Protein AF-A0AA37LVT2-F1 (afdb_monomer)

pLDDT: mean 83.87, std 17.72, range [33.16, 98.31]

Solvent-accessible surface area (backbone atoms only — not comparable to full-atom values): 13586 Å² total; per-residue (Å²): 98,54,72,68,56,43,52,50,48,32,20,60,57,31,72,48,79,77,47,83,90,42,41,66,44,48,54,52,42,41,56,60,44,68,31,38,67,65,60,42,44,27,53,16,29,50,28,46,74,67,68,51,53,60,61,60,51,45,49,53,38,59,61,46,20,52,56,54,64,70,62,64,62,98,62,92,54,93,40,60,59,85,89,67,50,45,42,48,54,31,52,52,49,57,50,51,55,50,42,40,74,76,37,57,54,39,44,46,30,54,54,23,50,48,69,46,72,44,60,77,33,48,51,66,58,52,52,50,40,51,70,54,78,76,84,76,88,71,89,73,91,70,88,77,83,83,90,83,90,80,82,88,81,92,77,90,78,70,66,67,68,58,48,50,57,41,52,51,28,50,49,52,36,37,61,45,64,50,36,41,84,47,67,46,99,90,66,50,58,21,31,32,39,49,66,71,54,32,33,47,54,49,31,52,45,70,69,42,89,54,57,67,62,47,53,45,32,48,53,50,35,52,50,50,47,49,69,77,57,54,83,71,77,79,86,126

Structure (mmCIF, N/CA/C/O backbone):
data_AF-A0AA37LVT2-F1
#
_entry.id   AF-A0AA37LVT2-F1
#
loop_
_atom_site.group_PDB
_atom_site.id
_atom_site.type_symbol
_atom_site.label_atom_id
_atom_site.label_alt_id
_atom_site.label_comp_id
_atom_site.label_asym_id
_atom_site.label_entity_id
_atom_site.label_seq_id
_atom_site.pdbx_PDB_ins_code
_atom_site.Cartn_x
_atom_site.Cartn_y
_atom_site.Cartn_z
_atom_site.occupancy
_atom_site.B_iso_or_equiv
_atom_site.auth_seq_id
_atom_site.auth_comp_id
_atom_site.auth_asym_id
_atom_site.auth_atom_id
_atom_site.pdbx_PDB_model_num
ATOM 1 N N . MET A 1 1 ? 6.282 -16.435 -4.851 1.00 93.38 1 MET A N 1
ATOM 2 C CA . MET A 1 1 ? 5.724 -16.838 -6.163 1.00 93.38 1 MET A CA 1
ATOM 3 C C . MET A 1 1 ? 6.869 -17.242 -7.086 1.00 93.38 1 MET A C 1
ATOM 5 O O . MET A 1 1 ? 8.015 -16.931 -6.764 1.00 93.38 1 MET A O 1
ATOM 9 N N . LEU A 1 2 ? 6.603 -17.923 -8.200 1.00 95.38 2 LEU A N 1
ATOM 10 C CA . LEU A 1 2 ? 7.641 -18.233 -9.189 1.00 95.38 2 LEU A CA 1
ATOM 11 C C . LEU A 1 2 ? 8.092 -16.950 -9.922 1.00 95.38 2 LEU A C 1
ATOM 13 O O . LEU A 1 2 ? 7.275 -16.050 -10.120 1.00 95.38 2 LEU A O 1
ATOM 17 N N . PRO A 1 3 ? 9.349 -16.845 -10.396 1.00 95.19 3 PRO A N 1
ATOM 18 C CA . PRO A 1 3 ? 9.829 -15.639 -11.081 1.00 95.19 3 PRO A CA 1
ATOM 19 C C . PRO A 1 3 ? 8.975 -15.213 -12.284 1.00 95.19 3 PRO A C 1
ATOM 21 O O . PRO A 1 3 ? 8.726 -14.025 -12.468 1.00 95.19 3 PRO A O 1
ATOM 24 N N . LYS A 1 4 ? 8.466 -16.175 -13.066 1.00 95.44 4 LYS A N 1
ATOM 25 C CA . LYS A 1 4 ? 7.575 -15.898 -14.205 1.00 95.44 4 LYS A CA 1
ATOM 26 C C . LYS A 1 4 ? 6.230 -15.315 -13.770 1.00 95.44 4 LYS A C 1
ATOM 28 O O . LYS A 1 4 ? 5.740 -14.384 -14.397 1.00 95.44 4 LYS A O 1
ATOM 33 N N . GLU A 1 5 ? 5.662 -15.819 -12.676 1.00 97.62 5 GLU A N 1
ATOM 34 C CA . GLU A 1 5 ? 4.434 -15.263 -12.096 1.00 97.62 5 GLU A CA 1
ATOM 35 C C . GLU A 1 5 ? 4.678 -13.831 -11.605 1.00 97.62 5 GLU A C 1
ATOM 37 O O . GLU A 1 5 ? 3.821 -12.971 -11.767 1.00 97.62 5 GLU A O 1
ATOM 42 N N . ALA A 1 6 ? 5.856 -13.559 -11.031 1.00 97.75 6 ALA A N 1
ATOM 43 C CA . ALA A 1 6 ? 6.226 -12.229 -10.548 1.00 97.75 6 ALA A CA 1
ATOM 44 C C . ALA A 1 6 ? 6.350 -11.212 -11.691 1.00 97.75 6 ALA A C 1
ATOM 46 O O . ALA A 1 6 ? 5.882 -10.084 -11.561 1.00 97.75 6 ALA A O 1
ATOM 47 N N . GLN A 1 7 ? 6.929 -11.623 -12.823 1.00 97.56 7 GLN A N 1
ATOM 48 C CA . GLN A 1 7 ? 6.989 -10.809 -14.040 1.00 97.56 7 GLN A CA 1
ATOM 49 C C . GLN A 1 7 ? 5.594 -10.549 -14.614 1.00 97.56 7 GLN A C 1
ATOM 51 O O . GLN A 1 7 ? 5.275 -9.408 -14.942 1.00 97.56 7 GLN A O 1
ATOM 56 N N . ALA A 1 8 ? 4.749 -11.582 -14.678 1.00 97.88 8 ALA A N 1
ATOM 57 C CA . ALA A 1 8 ? 3.374 -11.447 -15.147 1.00 97.88 8 ALA A CA 1
ATOM 58 C C . ALA A 1 8 ? 2.563 -10.497 -14.253 1.00 97.88 8 ALA A C 1
ATOM 60 O O . ALA A 1 8 ? 1.869 -9.619 -14.763 1.00 97.88 8 ALA A O 1
ATOM 61 N N . LEU A 1 9 ? 2.691 -10.620 -12.927 1.00 98.25 9 LEU A N 1
ATOM 62 C CA . LEU A 1 9 ? 2.042 -9.721 -11.974 1.00 98.25 9 LEU A CA 1
ATOM 63 C C . LEU A 1 9 ? 2.529 -8.277 -12.148 1.00 98.25 9 LEU A C 1
ATOM 65 O O . LEU A 1 9 ? 1.702 -7.370 -12.219 1.00 98.25 9 LEU A O 1
ATOM 69 N N . LEU A 1 10 ? 3.848 -8.079 -12.283 1.00 98.06 10 LEU A N 1
ATOM 70 C CA . LEU A 1 10 ? 4.448 -6.765 -12.519 1.00 98.06 10 LEU A CA 1
ATOM 71 C C . LEU A 1 10 ? 3.886 -6.104 -13.781 1.00 98.06 10 LEU A C 1
ATOM 73 O O . LEU A 1 10 ? 3.422 -4.969 -13.722 1.00 98.06 10 LEU A O 1
ATOM 77 N N . ALA A 1 11 ? 3.882 -6.819 -14.907 1.00 97.56 11 ALA A N 1
ATOM 78 C CA . ALA A 1 11 ? 3.360 -6.311 -16.174 1.00 97.56 11 ALA A CA 1
ATOM 79 C C . ALA A 1 11 ? 1.854 -6.002 -16.103 1.00 97.56 11 ALA A C 1
ATOM 81 O O . ALA A 1 11 ? 1.416 -4.926 -16.521 1.00 97.56 11 ALA A O 1
ATOM 82 N N . THR A 1 12 ? 1.077 -6.919 -15.516 1.00 97.62 12 THR A N 1
ATOM 83 C CA . THR A 1 12 ? -0.388 -6.825 -15.442 1.00 97.62 12 THR A CA 1
ATOM 84 C C . THR A 1 12 ? -0.832 -5.642 -14.588 1.00 97.62 12 THR A C 1
ATOM 86 O O . THR A 1 12 ? -1.619 -4.817 -15.046 1.00 97.62 12 THR A O 1
ATOM 89 N N . VAL A 1 13 ? -0.312 -5.513 -13.362 1.00 97.31 13 VAL A N 1
ATOM 90 C CA . VAL A 1 13 ? -0.717 -4.432 -12.446 1.00 97.31 13 VAL A CA 1
ATOM 91 C C . VAL A 1 13 ? -0.215 -3.079 -12.946 1.00 97.31 13 VAL A C 1
ATOM 93 O O . VAL A 1 13 ? -0.937 -2.082 -12.862 1.00 97.31 13 VAL A O 1
ATOM 96 N N . ARG A 1 14 ? 0.988 -3.043 -13.536 1.00 95.81 14 ARG A N 1
ATOM 97 C CA . ARG A 1 14 ? 1.541 -1.832 -14.147 1.00 95.81 14 ARG A CA 1
ATOM 98 C C . ARG A 1 14 ? 0.761 -1.388 -15.393 1.00 95.81 14 ARG A C 1
ATOM 100 O O . ARG A 1 14 ? 0.811 -0.214 -15.749 1.00 95.81 14 ARG A O 1
ATOM 107 N N . GLY A 1 15 ? 0.051 -2.305 -16.054 1.00 95.94 15 GLY A N 1
ATOM 108 C CA . GLY A 1 15 ? -0.678 -2.051 -17.301 1.00 95.94 15 GLY A CA 1
ATOM 109 C C . GLY A 1 15 ? 0.229 -1.920 -18.529 1.00 95.94 15 GLY A C 1
ATOM 110 O O . GLY A 1 15 ? -0.151 -1.276 -19.505 1.00 95.94 15 GLY A O 1
ATOM 111 N N . ARG A 1 16 ? 1.447 -2.476 -18.472 1.00 94.56 16 ARG A N 1
ATOM 112 C CA . ARG A 1 16 ? 2.425 -2.450 -19.570 1.00 94.56 16 ARG A CA 1
ATOM 113 C C . ARG A 1 16 ? 3.389 -3.624 -19.451 1.00 94.56 16 ARG A C 1
ATOM 115 O O . ARG A 1 16 ? 4.013 -3.783 -18.398 1.00 94.56 16 ARG A O 1
ATOM 122 N N . ASP A 1 17 ? 3.584 -4.338 -20.556 1.00 95.94 17 ASP A N 1
ATOM 123 C CA . ASP A 1 17 ? 4.583 -5.401 -20.679 1.00 95.94 17 ASP A CA 1
ATOM 124 C C . ASP A 1 17 ? 6.003 -4.918 -20.357 1.00 95.94 17 ASP A C 1
ATOM 126 O O . ASP A 1 17 ? 6.315 -3.726 -20.393 1.00 95.94 17 ASP A O 1
ATOM 130 N N . ILE A 1 18 ? 6.866 -5.856 -19.984 1.00 96.69 18 ILE A N 1
ATOM 131 C CA . ILE A 1 18 ? 8.285 -5.593 -19.738 1.00 96.69 18 ILE A CA 1
ATOM 132 C C . ILE A 1 18 ? 8.991 -5.680 -21.091 1.00 96.69 18 ILE A C 1
ATOM 134 O O . ILE A 1 18 ? 8.958 -6.734 -21.722 1.00 96.69 18 ILE A O 1
ATOM 138 N N . SER A 1 19 ? 9.594 -4.581 -21.548 1.00 96.19 19 SER A N 1
ATOM 139 C CA . SER A 1 19 ? 10.388 -4.590 -22.781 1.00 96.19 19 SER A CA 1
ATOM 140 C C . SER A 1 19 ? 11.729 -5.296 -22.574 1.00 96.19 19 SER A C 1
ATOM 142 O O . SER A 1 19 ? 12.199 -5.436 -21.444 1.00 96.19 19 SER A O 1
ATOM 144 N N . ASP A 1 20 ? 12.389 -5.673 -23.670 1.00 95.88 20 ASP A N 1
ATOM 145 C CA . ASP A 1 20 ? 13.730 -6.272 -23.620 1.00 95.88 20 ASP A CA 1
ATOM 146 C C . ASP A 1 20 ? 14.742 -5.359 -22.904 1.00 95.88 20 ASP A C 1
ATOM 148 O O . ASP A 1 20 ? 15.573 -5.830 -22.132 1.00 95.88 20 ASP A O 1
ATOM 152 N N . GLU A 1 21 ? 14.625 -4.039 -23.087 1.00 96.00 21 GLU A N 1
ATOM 153 C CA . GLU A 1 21 ? 15.470 -3.038 -22.417 1.00 96.00 21 GLU A CA 1
ATOM 154 C C . GLU A 1 21 ? 15.219 -2.952 -20.902 1.00 96.00 21 GLU A C 1
ATOM 156 O O . GLU A 1 21 ? 16.117 -2.596 -20.141 1.00 96.00 21 GLU A O 1
ATOM 161 N N . GLU A 1 22 ? 14.001 -3.263 -20.454 1.00 96.62 22 GLU A N 1
ATOM 162 C CA . GLU A 1 22 ? 13.604 -3.241 -19.044 1.00 96.62 22 GLU A CA 1
ATOM 163 C C . GLU A 1 22 ? 13.809 -4.591 -18.340 1.00 96.62 22 GLU A C 1
ATOM 165 O O . GLU A 1 22 ? 13.699 -4.655 -17.113 1.00 96.62 22 GLU A O 1
ATOM 170 N N . PHE A 1 23 ? 14.079 -5.669 -19.084 1.00 97.31 23 PHE A N 1
ATOM 171 C CA . PHE A 1 23 ? 14.043 -7.039 -18.571 1.00 97.31 23 PHE A CA 1
ATOM 172 C C . PHE A 1 23 ? 14.998 -7.259 -17.393 1.00 97.31 23 PHE A C 1
ATOM 174 O O . PHE A 1 23 ? 14.584 -7.763 -16.346 1.00 97.31 23 PHE A O 1
ATOM 181 N N . ASP A 1 24 ? 16.251 -6.822 -17.522 1.00 98.19 24 ASP A N 1
ATOM 182 C CA . ASP A 1 24 ? 17.257 -6.986 -16.469 1.00 98.19 24 ASP A CA 1
ATOM 183 C C . ASP A 1 24 ? 16.907 -6.180 -15.209 1.00 98.19 24 ASP A C 1
ATOM 185 O O . ASP A 1 24 ? 17.024 -6.682 -14.086 1.00 98.19 24 ASP A O 1
ATOM 189 N N . ASP A 1 25 ? 16.406 -4.952 -15.380 1.00 98.31 25 ASP A N 1
ATOM 190 C CA . ASP A 1 25 ? 15.946 -4.115 -14.271 1.00 98.31 25 ASP A CA 1
ATOM 191 C C . ASP A 1 25 ? 14.711 -4.727 -13.589 1.00 98.31 25 ASP A C 1
ATOM 193 O O . ASP A 1 25 ? 14.603 -4.697 -12.359 1.00 98.31 25 ASP A O 1
ATOM 197 N N . ALA A 1 26 ? 13.799 -5.335 -14.356 1.00 98.00 26 ALA A N 1
ATOM 198 C CA . ALA A 1 26 ? 12.634 -6.040 -13.830 1.00 98.00 26 ALA A CA 1
ATOM 199 C C . ALA A 1 26 ? 13.045 -7.269 -13.013 1.00 98.00 26 ALA A C 1
ATOM 201 O O . ALA A 1 26 ? 12.573 -7.450 -11.891 1.00 98.00 26 ALA A O 1
ATOM 202 N N . VAL A 1 27 ? 13.961 -8.092 -13.529 1.00 98.25 27 VAL A N 1
ATOM 203 C CA . VAL A 1 27 ? 14.503 -9.252 -12.805 1.00 98.25 27 VAL A CA 1
ATOM 204 C C . VAL A 1 27 ? 15.179 -8.808 -11.507 1.00 98.25 27 VAL A C 1
ATOM 206 O O . VAL A 1 27 ? 14.914 -9.383 -10.447 1.00 98.25 27 VAL A O 1
ATOM 209 N N . ALA A 1 28 ? 16.002 -7.759 -11.563 1.00 98.00 28 ALA A N 1
ATOM 210 C CA . ALA A 1 28 ? 16.693 -7.227 -10.395 1.00 98.00 28 ALA A CA 1
ATOM 211 C C . ALA A 1 28 ? 15.722 -6.676 -9.341 1.00 98.00 28 ALA A C 1
ATOM 213 O O . ALA A 1 28 ? 15.883 -6.954 -8.152 1.00 98.00 28 ALA A O 1
ATOM 214 N N . LEU A 1 29 ? 14.694 -5.937 -9.761 1.00 98.00 29 LEU A N 1
ATOM 215 C CA . LEU A 1 29 ? 13.653 -5.438 -8.870 1.00 98.00 29 LEU A CA 1
ATOM 216 C C . LEU A 1 29 ? 12.877 -6.579 -8.208 1.00 98.00 29 LEU A C 1
ATOM 218 O O . LEU A 1 29 ? 12.721 -6.588 -6.991 1.00 98.00 29 LEU A O 1
ATOM 222 N N . LEU A 1 30 ? 12.406 -7.557 -8.981 1.00 97.69 30 LEU A N 1
ATOM 223 C CA . LEU A 1 30 ? 11.629 -8.675 -8.442 1.00 97.69 30 LEU A CA 1
ATOM 224 C C . LEU A 1 30 ? 12.446 -9.514 -7.448 1.00 97.69 30 LEU A C 1
ATOM 226 O O . LEU A 1 30 ? 11.889 -10.008 -6.466 1.00 97.69 30 LEU A O 1
ATOM 230 N N . SER A 1 31 ? 13.758 -9.615 -7.673 1.00 96.00 31 SER A N 1
ATOM 231 C CA . SER A 1 31 ? 14.705 -10.220 -6.734 1.00 96.00 31 SER A CA 1
ATOM 232 C C . SER A 1 31 ? 14.810 -9.423 -5.426 1.00 96.00 31 SER A C 1
ATOM 234 O O . SER A 1 31 ? 14.699 -10.009 -4.351 1.00 96.00 31 SER A O 1
ATOM 236 N N . GLU A 1 32 ? 14.912 -8.086 -5.478 1.00 94.62 32 GLU A N 1
ATOM 237 C CA . GLU A 1 32 ? 14.884 -7.223 -4.277 1.00 94.62 32 GLU A CA 1
ATOM 238 C C . GLU A 1 32 ? 13.583 -7.370 -3.470 1.00 94.62 32 GLU A C 1
ATOM 240 O O . GLU A 1 32 ? 13.597 -7.284 -2.240 1.00 94.62 32 GLU A O 1
ATOM 245 N N . LEU A 1 33 ? 12.465 -7.630 -4.153 1.00 94.31 33 LEU A N 1
ATOM 246 C CA . LEU A 1 33 ? 11.146 -7.861 -3.554 1.00 94.31 33 LEU A CA 1
ATOM 247 C C . LEU A 1 33 ? 10.907 -9.326 -3.147 1.00 94.31 33 LEU A C 1
ATOM 249 O O . LEU A 1 33 ? 9.800 -9.681 -2.736 1.00 94.31 33 LEU A O 1
ATOM 253 N N . HIS A 1 34 ? 11.927 -10.182 -3.275 1.00 93.62 34 HIS A N 1
ATOM 254 C CA . HIS A 1 34 ? 11.892 -11.612 -2.954 1.00 93.62 34 HIS A CA 1
ATOM 255 C C . HIS A 1 34 ? 10.739 -12.367 -3.645 1.00 93.62 34 HIS A C 1
ATOM 257 O O . HIS A 1 34 ? 10.271 -13.392 -3.146 1.00 93.62 34 HIS A O 1
ATOM 263 N N . HIS A 1 35 ? 10.245 -11.856 -4.778 1.00 94.88 35 HIS A N 1
ATOM 264 C CA . HIS A 1 35 ? 9.080 -12.396 -5.485 1.00 94.88 35 HIS A CA 1
ATOM 265 C C . HIS A 1 35 ? 7.854 -12.607 -4.567 1.00 94.88 35 HIS A C 1
ATOM 267 O O . HIS A 1 35 ? 7.123 -13.601 -4.685 1.00 94.88 35 HIS A O 1
ATOM 273 N N . ILE A 1 36 ? 7.641 -11.704 -3.604 1.00 93.44 36 ILE A N 1
ATOM 274 C CA . ILE A 1 36 ? 6.443 -11.709 -2.759 1.00 93.44 36 ILE A CA 1
ATOM 275 C C . ILE A 1 36 ? 5.340 -10.927 -3.494 1.00 93.44 36 ILE A C 1
ATOM 277 O O . ILE A 1 36 ? 5.576 -9.775 -3.861 1.00 93.44 36 ILE A O 1
ATOM 281 N N . PRO A 1 37 ? 4.135 -11.500 -3.694 1.00 95.25 37 PRO A N 1
ATOM 282 C CA . PRO A 1 37 ? 3.085 -10.870 -4.501 1.00 95.25 37 PRO A CA 1
ATOM 283 C C . PRO A 1 37 ? 2.689 -9.465 -4.044 1.00 95.25 37 PRO A C 1
ATOM 285 O O . PRO A 1 37 ? 2.503 -8.582 -4.873 1.00 95.25 37 PRO A O 1
ATOM 288 N N . LEU A 1 38 ? 2.597 -9.244 -2.730 1.00 94.69 38 LEU A N 1
ATOM 289 C CA . LEU A 1 38 ? 2.150 -7.970 -2.171 1.00 94.69 38 LEU A CA 1
ATOM 290 C C . LEU A 1 38 ? 3.088 -6.793 -2.527 1.00 94.69 38 LEU A C 1
ATOM 292 O O . LEU A 1 38 ? 2.605 -5.870 -3.182 1.00 94.69 38 LEU A O 1
ATOM 296 N N . PRO A 1 39 ? 4.403 -6.815 -2.205 1.00 94.88 39 PRO A N 1
ATOM 297 C CA . PRO A 1 39 ? 5.310 -5.765 -2.661 1.00 94.88 39 PRO A CA 1
ATOM 298 C C . PRO A 1 39 ? 5.326 -5.613 -4.182 1.00 94.88 39 PRO A C 1
ATOM 300 O O . PRO A 1 39 ? 5.387 -4.497 -4.679 1.00 94.88 39 PRO A O 1
ATOM 303 N N . VAL A 1 40 ? 5.254 -6.715 -4.940 1.00 97.56 40 VAL A N 1
ATOM 304 C CA . VAL A 1 40 ? 5.225 -6.634 -6.409 1.00 97.56 40 VAL A CA 1
ATOM 305 C C . VAL A 1 40 ? 3.996 -5.852 -6.876 1.00 97.56 40 VAL A C 1
ATOM 307 O O . VAL A 1 40 ? 4.148 -4.935 -7.679 1.00 97.56 40 VAL A O 1
ATOM 310 N N . SER A 1 41 ? 2.809 -6.142 -6.340 1.00 97.31 41 SER A N 1
ATOM 311 C CA . SER A 1 41 ? 1.578 -5.396 -6.635 1.00 97.31 41 SER A CA 1
ATOM 312 C C . SER A 1 41 ? 1.726 -3.909 -6.295 1.00 97.31 41 SER A C 1
ATOM 314 O O . SER A 1 41 ? 1.477 -3.054 -7.141 1.00 97.31 41 SER A O 1
ATOM 316 N N . GLN A 1 42 ? 2.241 -3.600 -5.102 1.00 96.56 42 GLN A N 1
ATOM 317 C CA . GLN A 1 42 ? 2.463 -2.232 -4.619 1.00 96.56 42 GLN A CA 1
ATOM 318 C C . GLN A 1 42 ? 3.391 -1.425 -5.526 1.00 96.56 42 GLN A C 1
ATOM 320 O O . GLN A 1 42 ? 3.048 -0.328 -5.968 1.00 96.56 42 GLN A O 1
ATOM 325 N N . VAL A 1 43 ? 4.558 -1.986 -5.849 1.00 97.31 43 VAL A N 1
ATOM 326 C CA . VAL A 1 43 ? 5.528 -1.346 -6.742 1.00 97.31 43 VAL A CA 1
ATOM 327 C C . VAL A 1 43 ? 4.935 -1.134 -8.132 1.00 97.31 43 VAL A C 1
ATOM 329 O O . VAL A 1 43 ? 5.135 -0.088 -8.747 1.00 97.31 43 VAL A O 1
ATOM 332 N N . SER A 1 44 ? 4.182 -2.111 -8.629 1.00 97.56 44 SER A N 1
ATOM 333 C CA . SER A 1 44 ? 3.562 -2.038 -9.953 1.00 97.56 44 SER A CA 1
ATOM 334 C C . SER A 1 44 ? 2.485 -0.957 -10.018 1.00 97.56 44 SER A C 1
ATOM 336 O O . SER A 1 44 ? 2.450 -0.195 -10.985 1.00 97.56 44 SER A O 1
ATOM 338 N N . ALA A 1 45 ? 1.652 -0.851 -8.979 1.00 96.88 45 ALA A N 1
ATOM 339 C CA . ALA A 1 45 ? 0.646 0.198 -8.839 1.00 96.88 45 ALA A CA 1
ATOM 340 C C . ALA A 1 45 ? 1.302 1.584 -8.778 1.00 96.88 45 ALA A C 1
ATOM 342 O O . ALA A 1 45 ? 0.923 2.481 -9.533 1.00 96.88 45 ALA A O 1
ATOM 343 N N . TYR A 1 46 ? 2.371 1.725 -7.986 1.00 97.12 46 TYR A N 1
ATOM 344 C CA . TYR A 1 46 ? 3.169 2.948 -7.933 1.00 97.12 46 TYR A CA 1
ATOM 345 C C . TYR A 1 46 ? 3.695 3.347 -9.317 1.00 97.12 46 TYR A C 1
ATOM 347 O O . TYR A 1 46 ? 3.547 4.495 -9.740 1.00 97.12 46 TYR A O 1
ATOM 355 N N . MET A 1 47 ? 4.310 2.409 -10.047 1.00 97.19 47 MET A N 1
ATOM 356 C CA . MET A 1 47 ? 4.852 2.675 -11.385 1.00 97.19 47 MET A CA 1
ATOM 357 C C . MET A 1 47 ? 3.765 3.066 -12.378 1.00 97.19 47 MET A C 1
ATOM 359 O O . MET A 1 47 ? 3.981 3.973 -13.176 1.00 97.19 47 MET A O 1
ATOM 363 N N . ARG A 1 48 ? 2.600 2.411 -12.325 1.00 96.38 48 ARG A N 1
ATOM 364 C CA . ARG A 1 48 ? 1.451 2.764 -13.164 1.00 96.38 48 ARG A CA 1
ATOM 365 C C . ARG A 1 48 ? 1.001 4.196 -12.906 1.00 96.38 48 ARG A C 1
ATOM 367 O O . ARG A 1 48 ? 0.796 4.945 -13.854 1.00 96.38 48 ARG A O 1
ATOM 374 N N . ARG A 1 49 ? 0.877 4.569 -11.632 1.00 94.69 49 ARG A N 1
ATOM 375 C CA . ARG A 1 49 ? 0.377 5.878 -11.203 1.00 94.69 49 ARG A CA 1
ATOM 376 C C . ARG A 1 49 ? 1.342 7.015 -11.537 1.00 94.69 49 ARG A C 1
ATOM 378 O O . ARG A 1 49 ? 0.925 8.062 -12.016 1.00 94.69 49 ARG A O 1
ATOM 385 N N . THR A 1 50 ? 2.634 6.790 -11.323 1.00 95.12 50 THR A N 1
ATOM 386 C CA . THR A 1 50 ? 3.682 7.814 -11.483 1.00 95.12 50 THR A CA 1
ATOM 387 C C . THR A 1 50 ? 4.365 7.795 -12.850 1.00 95.12 50 THR A C 1
ATOM 389 O O . THR A 1 50 ? 5.234 8.628 -13.115 1.00 95.12 50 THR A O 1
ATOM 392 N N . ALA A 1 51 ? 4.029 6.822 -13.705 1.00 95.31 51 ALA A N 1
ATOM 393 C CA . ALA A 1 51 ? 4.745 6.507 -14.942 1.00 95.31 51 ALA A CA 1
ATOM 394 C C . ALA A 1 51 ? 6.268 6.334 -14.741 1.00 95.31 51 ALA A C 1
ATOM 396 O O . ALA A 1 51 ? 7.062 6.572 -15.657 1.00 95.31 51 ALA A O 1
ATOM 397 N N . LEU A 1 52 ? 6.699 5.943 -13.533 1.00 95.69 52 LEU A N 1
ATOM 398 C CA . LEU A 1 52 ? 8.114 5.837 -13.198 1.00 95.69 52 LEU A CA 1
ATOM 399 C C . LEU A 1 52 ? 8.724 4.576 -13.846 1.00 95.69 52 LEU A C 1
ATOM 401 O O . LEU A 1 52 ? 8.238 3.473 -13.594 1.00 95.69 52 LEU A O 1
ATOM 405 N N . PRO A 1 53 ? 9.818 4.698 -14.625 1.00 96.94 53 PRO A N 1
ATOM 406 C CA . PRO A 1 53 ? 10.510 3.546 -15.204 1.00 96.94 53 PRO A CA 1
ATOM 407 C C . PRO A 1 53 ? 11.053 2.589 -14.138 1.00 96.94 53 PRO A C 1
ATOM 409 O O . PRO A 1 53 ? 11.510 3.045 -13.081 1.00 96.94 53 PRO A O 1
ATOM 412 N N . ILE A 1 54 ? 11.120 1.287 -14.458 1.00 98.00 54 ILE A N 1
ATOM 413 C CA . ILE A 1 54 ? 11.586 0.246 -13.521 1.00 98.00 54 ILE A CA 1
ATOM 414 C C . ILE A 1 54 ? 12.943 0.607 -12.924 1.00 98.00 54 ILE A C 1
ATOM 416 O O . ILE A 1 54 ? 13.117 0.616 -11.705 1.00 98.00 54 ILE A O 1
ATOM 420 N N . LYS A 1 55 ? 13.884 0.990 -13.789 1.00 97.81 55 LYS A N 1
ATOM 421 C CA . LYS A 1 55 ? 15.240 1.393 -13.417 1.00 97.81 55 LYS A CA 1
ATOM 422 C C . LYS A 1 55 ? 15.272 2.496 -12.363 1.00 97.81 55 LYS A C 1
ATOM 424 O O . LYS A 1 55 ? 16.056 2.443 -11.415 1.00 97.81 55 LYS A O 1
ATOM 429 N N . LYS A 1 56 ? 14.415 3.512 -12.521 1.00 97.75 56 LYS A N 1
ATOM 430 C CA . LYS A 1 56 ? 14.355 4.648 -11.593 1.00 97.75 56 LYS A CA 1
ATOM 431 C C . LYS A 1 56 ? 13.775 4.221 -10.248 1.00 97.75 56 LYS A C 1
ATOM 433 O O . LYS A 1 56 ? 14.319 4.616 -9.219 1.00 97.75 56 LYS A O 1
ATOM 438 N N . TYR A 1 57 ? 12.727 3.396 -10.249 1.00 97.44 57 TYR A N 1
ATOM 439 C CA . TYR A 1 57 ? 12.183 2.840 -9.009 1.00 97.44 57 TYR A CA 1
ATOM 440 C C . TYR A 1 57 ? 13.219 1.969 -8.286 1.00 97.44 57 TYR A C 1
ATOM 442 O O . TYR A 1 57 ? 13.447 2.148 -7.094 1.00 97.44 57 TYR A O 1
ATOM 450 N N . LEU A 1 58 ? 13.910 1.083 -9.010 1.00 97.00 58 LEU A N 1
ATOM 451 C CA . LEU A 1 58 ? 14.954 0.218 -8.459 1.00 97.00 58 LEU A CA 1
ATOM 452 C C . LEU A 1 58 ? 16.096 1.023 -7.819 1.00 97.00 58 LEU A C 1
ATOM 454 O O . LEU A 1 58 ? 16.595 0.640 -6.761 1.00 97.00 58 LEU A O 1
ATOM 458 N N . SER A 1 59 ? 16.491 2.151 -8.420 1.00 96.00 59 SER A N 1
ATOM 459 C CA . SER A 1 59 ? 17.464 3.064 -7.806 1.00 96.00 59 SER A CA 1
ATOM 460 C C . SER A 1 59 ? 16.944 3.624 -6.482 1.00 96.00 59 SER A C 1
ATOM 462 O O . SER A 1 59 ? 17.615 3.468 -5.465 1.00 96.00 59 SER A O 1
ATOM 464 N N . ARG A 1 60 ? 15.725 4.192 -6.468 1.00 95.12 60 ARG A N 1
ATOM 465 C CA . ARG A 1 60 ? 15.097 4.729 -5.244 1.00 95.12 60 ARG A CA 1
ATOM 466 C C . ARG A 1 60 ? 15.030 3.675 -4.139 1.00 95.12 60 ARG A C 1
ATOM 468 O O . ARG A 1 60 ? 15.430 3.936 -3.007 1.00 95.12 60 ARG A O 1
ATOM 475 N N . LEU A 1 61 ? 14.613 2.463 -4.499 1.00 94.62 61 LEU A N 1
ATOM 476 C CA . LEU A 1 61 ? 14.531 1.323 -3.595 1.00 94.62 61 LEU A CA 1
ATOM 477 C C . LEU A 1 61 ? 15.893 0.989 -2.967 1.00 94.62 61 LEU A C 1
ATOM 479 O O . LEU A 1 61 ? 15.999 0.806 -1.756 1.00 94.62 61 LEU A O 1
ATOM 483 N N . ARG A 1 62 ? 16.956 0.919 -3.777 1.00 92.44 62 ARG A N 1
ATOM 484 C CA . ARG A 1 62 ? 18.313 0.595 -3.305 1.00 92.44 62 ARG A CA 1
ATOM 485 C C . ARG A 1 62 ? 18.913 1.692 -2.433 1.00 92.44 62 ARG A C 1
ATOM 487 O O . ARG A 1 62 ? 19.629 1.377 -1.478 1.00 92.44 62 ARG A O 1
ATOM 494 N N . ASP A 1 63 ? 18.625 2.948 -2.745 1.00 90.00 63 ASP A N 1
ATOM 495 C CA . ASP A 1 63 ? 19.110 4.091 -1.977 1.00 90.00 63 ASP A CA 1
ATOM 496 C C . ASP A 1 63 ? 18.452 4.137 -0.593 1.00 90.00 63 ASP A C 1
ATOM 498 O O . ASP A 1 63 ? 19.150 4.212 0.424 1.00 90.00 63 ASP A O 1
ATOM 502 N N . GLY A 1 64 ? 17.131 3.965 -0.531 1.00 84.31 64 GLY A N 1
ATOM 503 C CA . GLY A 1 64 ? 16.383 3.954 0.723 1.00 84.31 64 GLY A CA 1
ATOM 504 C C . GLY A 1 64 ? 16.575 2.684 1.565 1.00 84.31 64 GLY A C 1
ATOM 505 O O . GLY A 1 64 ? 16.671 2.761 2.789 1.00 84.31 64 GLY A O 1
ATOM 506 N N . LYS A 1 65 ? 16.798 1.509 0.955 1.00 83.12 65 LYS A N 1
ATOM 507 C CA . LYS A 1 65 ? 17.108 0.254 1.680 1.00 83.12 65 LYS A CA 1
ATOM 508 C C . LYS A 1 65 ? 18.285 0.398 2.657 1.00 83.12 65 LYS A C 1
ATOM 510 O O . LYS A 1 65 ? 18.296 -0.231 3.724 1.00 83.12 65 LYS A O 1
ATOM 515 N N . LYS A 1 66 ? 19.287 1.218 2.309 1.00 80.88 66 LYS A N 1
ATOM 516 C CA . LYS A 1 66 ? 20.465 1.485 3.156 1.00 80.88 66 LYS A CA 1
ATOM 517 C C . LYS A 1 66 ? 20.075 2.188 4.458 1.00 80.88 66 LYS A C 1
ATOM 519 O O . LYS A 1 66 ? 20.591 1.816 5.510 1.00 80.88 66 LYS A O 1
ATOM 524 N N . ARG A 1 67 ? 19.119 3.125 4.409 1.00 81.62 67 ARG A N 1
ATOM 525 C CA . ARG A 1 67 ? 18.578 3.850 5.574 1.00 81.62 67 ARG A CA 1
ATOM 526 C C . ARG A 1 67 ? 18.042 2.874 6.625 1.00 81.62 67 ARG A C 1
ATOM 528 O O . ARG A 1 67 ? 18.487 2.913 7.770 1.00 81.62 67 ARG A O 1
ATOM 535 N N . TRP A 1 68 ? 17.203 1.917 6.226 1.00 80.19 68 TRP A N 1
ATOM 536 C CA . TRP A 1 68 ? 16.684 0.868 7.121 1.00 80.19 68 TRP A CA 1
ATOM 537 C C . TRP A 1 68 ? 17.768 -0.057 7.683 1.00 80.19 68 TRP A C 1
ATOM 539 O O . TRP A 1 68 ? 17.625 -0.606 8.772 1.00 80.19 68 TRP A O 1
ATOM 549 N N . GLY A 1 69 ? 18.874 -0.241 6.955 1.00 73.00 69 GLY A N 1
ATOM 550 C CA . GLY A 1 69 ? 20.023 -1.020 7.426 1.00 73.00 69 GLY A CA 1
ATOM 551 C C . GLY A 1 69 ? 20.714 -0.381 8.627 1.00 73.00 69 GLY A C 1
ATOM 552 O O . GLY A 1 69 ? 21.130 -1.096 9.536 1.00 73.00 69 GLY A O 1
ATOM 553 N N . LEU A 1 70 ? 20.779 0.951 8.637 1.00 73.19 70 LEU A N 1
ATOM 554 C CA . LEU A 1 70 ? 21.372 1.750 9.711 1.00 73.19 70 LEU A CA 1
ATOM 555 C C . LEU A 1 70 ? 20.425 1.915 10.908 1.00 73.19 70 LEU A C 1
ATOM 557 O O . LEU A 1 70 ? 20.882 2.017 12.041 1.00 73.19 70 LEU A O 1
ATOM 561 N N . LEU A 1 71 ? 19.110 1.901 10.668 1.00 69.81 71 LEU A N 1
ATOM 562 C CA . LEU A 1 71 ? 18.063 2.057 11.687 1.00 69.81 71 LEU A CA 1
ATOM 563 C C . LEU A 1 71 ? 17.801 0.788 12.516 1.00 69.81 71 LEU A C 1
ATOM 565 O O . LEU A 1 71 ? 16.886 0.780 13.340 1.00 69.81 71 LEU A O 1
ATOM 569 N N . LYS A 1 72 ? 18.604 -0.276 12.349 1.00 62.53 72 LYS A N 1
ATOM 570 C CA . LYS A 1 72 ? 18.576 -1.461 13.220 1.00 62.53 72 LYS A CA 1
ATOM 571 C C . LYS A 1 72 ? 18.954 -1.063 14.650 1.00 62.53 72 LYS A C 1
ATOM 573 O O . LYS A 1 72 ? 20.113 -1.136 15.052 1.00 62.53 72 LYS A O 1
ATOM 578 N N . ARG A 1 73 ? 17.960 -0.627 15.423 1.00 53.97 73 ARG A N 1
ATOM 579 C CA . ARG A 1 73 ? 18.096 -0.345 16.849 1.00 53.97 73 ARG A CA 1
ATOM 580 C C . ARG A 1 73 ? 18.497 -1.634 17.571 1.00 53.97 73 ARG A C 1
ATOM 582 O O . ARG A 1 73 ? 18.037 -2.719 17.229 1.00 53.97 73 ARG A O 1
ATOM 589 N N . THR A 1 74 ? 19.374 -1.501 18.556 1.00 45.50 74 THR A N 1
ATOM 590 C CA . THR A 1 74 ? 20.065 -2.558 19.313 1.00 45.50 74 THR A CA 1
ATOM 591 C C . THR A 1 74 ? 19.165 -3.334 20.291 1.00 45.50 74 THR A C 1
ATOM 593 O O . THR A 1 74 ? 19.585 -3.667 21.396 1.00 45.50 74 THR A O 1
ATOM 596 N N . GLY A 1 75 ? 17.922 -3.638 19.915 1.00 50.91 75 GLY A N 1
ATOM 597 C CA . GLY A 1 75 ? 16.974 -4.366 20.760 1.00 50.91 75 GLY A CA 1
ATOM 598 C C . GLY A 1 75 ? 15.956 -5.170 19.958 1.00 50.91 75 GLY A C 1
ATOM 599 O O . GLY A 1 75 ? 15.787 -4.967 18.758 1.00 50.91 75 GLY A O 1
ATOM 600 N N . PHE A 1 76 ? 15.284 -6.093 20.645 1.00 51.22 76 PHE A N 1
ATOM 601 C CA . PHE A 1 76 ? 14.142 -6.838 20.123 1.00 51.22 76 PHE A CA 1
ATOM 602 C C . PHE A 1 76 ? 13.016 -5.852 19.773 1.00 51.22 76 PHE A C 1
ATOM 604 O O . PHE A 1 76 ? 12.409 -5.260 20.665 1.00 51.22 76 PHE A O 1
ATOM 611 N N . ASP A 1 77 ? 12.770 -5.629 18.481 1.00 62.38 77 ASP A N 1
ATOM 612 C CA . ASP A 1 77 ? 11.628 -4.843 18.018 1.00 62.38 77 ASP A CA 1
ATOM 613 C C . ASP A 1 77 ? 10.485 -5.794 17.667 1.00 62.38 77 ASP A C 1
ATOM 615 O O . ASP A 1 77 ? 10.547 -6.517 16.675 1.00 62.38 77 ASP A O 1
ATOM 619 N N . ARG A 1 78 ? 9.433 -5.777 18.490 1.00 64.50 78 ARG A N 1
ATOM 620 C CA . ARG A 1 78 ? 8.242 -6.621 18.326 1.00 64.50 78 ARG A CA 1
ATOM 621 C C . ARG A 1 78 ? 7.472 -6.370 17.024 1.00 64.50 78 ARG A C 1
ATOM 623 O O . ARG A 1 78 ? 6.671 -7.215 16.644 1.00 64.50 78 ARG A O 1
ATOM 630 N N . HIS A 1 79 ? 7.670 -5.217 16.382 1.00 68.69 79 HIS A N 1
ATOM 631 C CA . HIS A 1 79 ? 7.016 -4.850 15.124 1.00 68.69 79 HIS A CA 1
ATOM 632 C C . HIS A 1 79 ? 7.887 -5.175 13.906 1.00 68.69 79 HIS A C 1
ATOM 634 O O . HIS A 1 79 ? 7.388 -5.236 12.784 1.00 68.69 79 HIS A O 1
ATOM 640 N N . ARG A 1 80 ? 9.184 -5.448 14.106 1.00 73.69 80 ARG A N 1
ATOM 641 C CA . ARG A 1 80 ? 10.063 -5.910 13.034 1.00 73.69 80 ARG A CA 1
ATOM 642 C C . ARG A 1 80 ? 9.909 -7.412 12.858 1.00 73.69 80 ARG A C 1
ATOM 644 O O . ARG A 1 80 ? 10.583 -8.195 13.525 1.00 73.69 80 ARG A O 1
ATOM 651 N N . ARG A 1 81 ? 9.068 -7.822 11.911 1.00 70.56 81 ARG A N 1
ATOM 652 C CA . ARG A 1 81 ? 8.938 -9.241 11.575 1.00 70.56 81 ARG A CA 1
ATOM 653 C C . ARG A 1 81 ? 10.264 -9.800 11.060 1.00 70.56 81 ARG A C 1
ATOM 655 O O . ARG A 1 81 ? 10.868 -9.263 10.124 1.00 70.56 81 ARG A O 1
ATOM 662 N N . GLU A 1 82 ? 10.704 -10.906 11.646 1.00 68.06 82 GLU A N 1
ATOM 663 C CA . GLU A 1 82 ? 11.834 -11.661 11.117 1.00 68.06 82 GLU A CA 1
ATOM 664 C C . GLU A 1 82 ? 11.531 -12.117 9.681 1.00 68.06 82 GLU A C 1
ATOM 666 O O . GLU A 1 82 ? 10.424 -12.547 9.362 1.00 68.06 82 GLU A O 1
ATOM 671 N N . GLY A 1 83 ? 12.507 -11.962 8.786 1.00 69.06 83 GLY A N 1
ATOM 672 C CA . GLY A 1 83 ? 12.354 -12.295 7.367 1.00 69.06 83 GLY A CA 1
ATOM 673 C C . GLY A 1 83 ? 11.824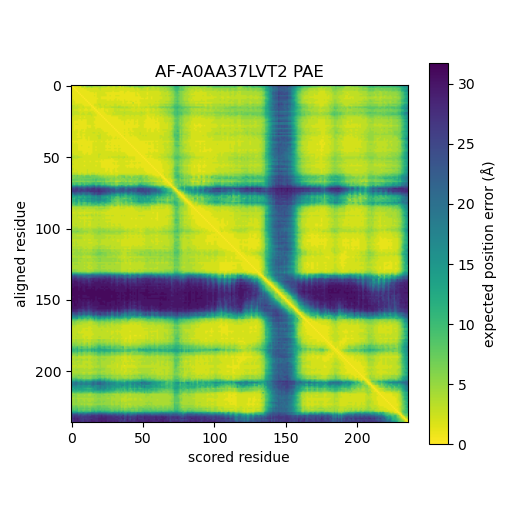 -11.171 6.468 1.00 69.06 83 GLY A C 1
ATOM 674 O O . GLY A 1 83 ? 11.944 -11.296 5.249 1.00 69.06 83 GLY A O 1
ATOM 675 N N . ILE A 1 84 ? 11.330 -10.046 7.008 1.00 77.19 84 ILE A N 1
ATOM 676 C CA . ILE A 1 84 ? 11.042 -8.858 6.185 1.00 77.19 84 ILE A CA 1
ATOM 677 C C . ILE A 1 84 ? 12.359 -8.178 5.788 1.00 77.19 84 ILE A C 1
ATOM 679 O O . ILE A 1 84 ? 13.172 -7.791 6.634 1.00 77.19 84 ILE A O 1
ATOM 683 N N . SER A 1 85 ? 12.579 -8.031 4.479 1.00 83.56 85 SER A N 1
ATOM 684 C CA . SER A 1 85 ? 13.764 -7.363 3.942 1.00 83.56 85 SER A CA 1
ATOM 685 C C . SER A 1 85 ? 13.637 -5.840 4.049 1.00 83.56 85 SER A C 1
ATOM 687 O O . SER A 1 85 ? 12.548 -5.272 4.028 1.00 83.56 85 SER A O 1
ATOM 689 N N . ASN A 1 86 ? 14.770 -5.145 4.108 1.00 87.00 86 ASN A N 1
ATOM 690 C CA . ASN A 1 86 ? 14.772 -3.681 4.086 1.00 87.00 86 ASN A CA 1
ATOM 691 C C . ASN A 1 86 ? 14.209 -3.106 2.772 1.00 87.00 86 ASN A C 1
ATOM 693 O O . ASN A 1 86 ? 13.759 -1.967 2.760 1.00 87.00 86 ASN A O 1
ATOM 697 N N . SER A 1 87 ? 14.244 -3.873 1.675 1.00 87.25 87 SER A N 1
ATOM 698 C CA . SER A 1 87 ? 13.652 -3.470 0.392 1.00 87.25 87 SER A CA 1
ATOM 699 C C . SER A 1 87 ? 12.129 -3.468 0.479 1.00 87.25 87 SER A C 1
ATOM 701 O O . SER A 1 87 ? 11.473 -2.582 -0.054 1.00 87.25 87 SER A O 1
ATOM 703 N N . ILE A 1 88 ? 11.564 -4.438 1.200 1.00 89.44 88 ILE A N 1
ATOM 704 C CA . ILE A 1 88 ? 10.135 -4.488 1.497 1.00 89.44 88 ILE A CA 1
ATOM 705 C C . ILE A 1 88 ? 9.776 -3.245 2.318 1.00 89.44 88 ILE A C 1
ATOM 707 O O . ILE A 1 88 ? 9.016 -2.426 1.837 1.00 89.44 88 ILE A O 1
ATOM 711 N N . LEU A 1 89 ? 10.428 -2.973 3.449 1.00 88.38 89 LEU A N 1
ATOM 712 C CA . LEU A 1 89 ? 10.145 -1.749 4.226 1.00 88.38 89 LEU A CA 1
ATOM 713 C C . LEU A 1 89 ? 10.246 -0.451 3.403 1.00 88.38 89 LEU A C 1
ATOM 715 O O . LEU A 1 89 ? 9.380 0.417 3.491 1.00 88.38 89 LEU A O 1
ATOM 719 N N . GLU A 1 90 ? 11.267 -0.339 2.552 1.00 91.69 90 GLU A N 1
ATOM 720 C CA . GLU A 1 90 ? 11.434 0.828 1.685 1.00 91.69 90 GLU A CA 1
ATOM 721 C C . GLU A 1 90 ? 10.331 0.952 0.623 1.00 91.69 90 GLU A C 1
ATOM 723 O O . GLU A 1 90 ? 9.893 2.059 0.331 1.00 91.69 90 GLU A O 1
ATOM 728 N N . THR A 1 91 ? 9.824 -0.160 0.086 1.00 93.56 91 THR A N 1
ATOM 729 C CA . THR A 1 91 ? 8.704 -0.159 -0.873 1.00 93.56 91 THR A CA 1
ATOM 730 C C . THR A 1 91 ? 7.451 0.494 -0.278 1.00 93.56 91 THR A C 1
ATOM 732 O O . THR A 1 91 ? 6.778 1.289 -0.945 1.00 93.56 91 THR A O 1
ATOM 735 N N . TRP A 1 92 ? 7.157 0.195 0.991 1.00 92.00 92 TRP A N 1
ATOM 736 C CA . TRP A 1 92 ? 6.031 0.781 1.717 1.00 92.00 92 TRP A CA 1
ATOM 737 C C . TRP A 1 92 ? 6.287 2.257 1.959 1.00 92.00 92 TRP A C 1
ATOM 739 O O . TRP A 1 92 ? 5.414 3.068 1.679 1.00 92.00 92 TRP A O 1
ATOM 749 N N . ASN A 1 93 ? 7.493 2.608 2.410 1.00 91.12 93 ASN A N 1
ATOM 750 C CA . ASN A 1 93 ? 7.867 3.996 2.644 1.00 91.12 93 ASN A CA 1
ATOM 751 C C . ASN A 1 93 ? 7.695 4.859 1.389 1.00 91.12 93 ASN A C 1
ATOM 753 O O . ASN A 1 93 ? 7.044 5.892 1.463 1.00 91.12 93 ASN A O 1
ATOM 757 N N . ILE A 1 94 ? 8.202 4.411 0.235 1.00 94.38 94 ILE A N 1
ATOM 758 C CA . ILE A 1 94 ? 8.057 5.127 -1.045 1.00 94.38 94 ILE A CA 1
ATOM 759 C C . ILE A 1 94 ? 6.578 5.337 -1.398 1.00 94.38 94 ILE A C 1
ATOM 761 O O . ILE A 1 94 ? 6.189 6.413 -1.850 1.00 94.38 94 ILE A O 1
ATOM 765 N N . SER A 1 95 ? 5.750 4.308 -1.207 1.00 94.06 95 SER A N 1
ATOM 766 C CA . SER A 1 95 ? 4.324 4.377 -1.541 1.00 94.06 95 SER A CA 1
ATOM 767 C C . SER A 1 95 ? 3.563 5.288 -0.576 1.00 94.06 95 SER A C 1
ATOM 769 O O . SER A 1 95 ? 2.750 6.089 -1.014 1.00 94.06 95 SER A O 1
ATOM 771 N N . ILE A 1 96 ? 3.859 5.217 0.723 1.00 93.00 96 ILE A N 1
ATOM 772 C CA . ILE A 1 96 ? 3.240 6.058 1.752 1.00 93.00 96 ILE A CA 1
ATOM 773 C C . ILE A 1 96 ? 3.663 7.523 1.599 1.00 93.00 96 ILE A C 1
ATOM 775 O O . ILE A 1 96 ? 2.818 8.401 1.725 1.00 93.00 96 ILE A O 1
ATOM 779 N N . GLU A 1 97 ? 4.938 7.801 1.301 1.00 93.06 97 GLU A N 1
ATOM 780 C CA . GLU A 1 97 ? 5.413 9.161 1.007 1.00 93.06 97 GLU A CA 1
ATOM 781 C C . GLU A 1 97 ? 4.645 9.758 -0.175 1.00 93.06 97 GLU A C 1
ATOM 783 O O . GLU A 1 97 ? 4.157 10.878 -0.077 1.00 93.06 97 GLU A O 1
ATOM 788 N N . HIS A 1 98 ? 4.451 8.983 -1.244 1.00 94.50 98 HIS A N 1
ATOM 789 C CA . HIS A 1 98 ? 3.673 9.434 -2.394 1.00 94.50 98 HIS A CA 1
ATOM 790 C C . HIS A 1 98 ? 2.186 9.622 -2.084 1.00 94.50 98 HIS A C 1
ATOM 792 O O . HIS A 1 98 ? 1.621 10.645 -2.454 1.00 94.50 98 HIS A O 1
ATOM 798 N N . LEU A 1 99 ? 1.554 8.689 -1.366 1.00 94.62 99 LEU A N 1
ATOM 799 C CA . LEU A 1 99 ? 0.161 8.852 -0.941 1.00 94.62 99 LEU A CA 1
ATOM 800 C C . LEU A 1 99 ? -0.014 10.091 -0.065 1.00 94.62 99 LEU A C 1
ATOM 802 O O . LEU A 1 99 ? -1.003 10.793 -0.208 1.00 94.62 99 LEU A O 1
ATOM 806 N N . LYS A 1 100 ? 0.960 10.397 0.796 1.00 92.69 100 LYS A N 1
ATOM 807 C CA . LYS A 1 100 ? 0.934 11.601 1.628 1.00 92.69 100 LYS A CA 1
ATOM 808 C C . LYS A 1 100 ? 1.010 12.884 0.796 1.00 92.69 100 LYS A C 1
ATOM 810 O O . LYS A 1 100 ? 0.422 13.884 1.186 1.00 92.69 100 LYS A O 1
ATOM 815 N N . GLU A 1 101 ? 1.766 12.871 -0.302 1.00 93.38 101 GLU A N 1
ATOM 816 C CA . GLU A 1 101 ? 1.833 13.994 -1.246 1.00 93.38 101 GLU A CA 1
ATOM 817 C C . GLU A 1 101 ? 0.520 14.174 -2.022 1.00 93.38 101 GLU A C 1
ATOM 819 O O . GLU A 1 101 ? 0.183 15.305 -2.366 1.00 93.38 101 GLU A O 1
ATOM 824 N N . GLU A 1 102 ? -0.207 13.086 -2.305 1.00 91.94 102 GLU A N 1
ATOM 825 C CA . GLU A 1 102 ? -1.504 13.137 -2.992 1.00 91.94 102 GLU A CA 1
ATOM 826 C C . GLU A 1 102 ? -2.653 13.546 -2.055 1.00 91.94 102 GLU A C 1
ATOM 828 O O . GLU A 1 102 ? -3.440 14.420 -2.410 1.00 91.94 102 GLU A O 1
ATOM 833 N N . ASP A 1 103 ? -2.758 12.912 -0.886 1.00 91.06 103 ASP A N 1
ATOM 834 C CA . ASP A 1 103 ? -3.814 13.139 0.100 1.00 91.06 103 ASP A CA 1
ATOM 835 C C . ASP A 1 103 ? -3.374 12.686 1.509 1.00 91.06 103 ASP A C 1
ATOM 837 O O . ASP A 1 103 ? -3.140 11.504 1.790 1.00 91.06 103 ASP A O 1
ATOM 841 N N . GLU A 1 104 ? -3.309 13.632 2.449 1.00 91.25 104 GLU A N 1
ATOM 842 C CA . GLU A 1 104 ? -2.959 13.324 3.838 1.00 91.25 104 GLU A CA 1
ATOM 843 C C . GLU A 1 104 ? -4.010 12.442 4.539 1.00 91.25 104 GLU A C 1
ATOM 845 O O . GLU A 1 104 ? -3.656 11.687 5.455 1.00 91.25 104 GLU A O 1
ATOM 850 N N . THR A 1 105 ? -5.277 12.483 4.109 1.00 92.94 105 THR A N 1
ATOM 851 C CA . THR A 1 105 ? -6.375 11.687 4.685 1.00 92.94 105 THR A CA 1
ATOM 852 C C . THR A 1 105 ? -6.160 10.199 4.436 1.00 92.94 105 THR A C 1
ATOM 854 O O . THR A 1 105 ? -6.268 9.401 5.369 1.00 92.94 105 THR A O 1
ATOM 857 N N . THR A 1 106 ? -5.736 9.827 3.228 1.00 95.50 106 THR A N 1
ATOM 858 C CA . THR A 1 106 ? -5.337 8.463 2.852 1.00 95.50 106 THR A CA 1
ATOM 859 C C . THR A 1 106 ? -4.329 7.869 3.836 1.00 95.50 106 THR A C 1
ATOM 861 O O . THR A 1 106 ? -4.514 6.765 4.361 1.00 95.50 106 THR A O 1
ATOM 864 N N . VAL A 1 107 ? -3.263 8.612 4.142 1.00 94.25 107 VAL A N 1
ATOM 865 C CA . VAL A 1 107 ? -2.218 8.141 5.062 1.00 94.25 107 VAL A CA 1
ATOM 866 C C . VAL A 1 107 ? -2.696 8.158 6.513 1.00 94.25 107 VAL A C 1
ATOM 868 O O . VAL A 1 107 ? -2.365 7.248 7.276 1.00 94.25 107 VAL A O 1
ATOM 871 N N . LYS A 1 108 ? -3.522 9.138 6.900 1.00 94.00 108 LYS A N 1
ATOM 872 C CA . LYS A 1 108 ? -4.157 9.187 8.224 1.00 94.00 108 LYS A CA 1
ATOM 873 C C . LYS A 1 108 ? -4.999 7.936 8.485 1.00 94.00 108 LYS A C 1
ATOM 875 O O . LYS A 1 108 ? -4.817 7.310 9.530 1.00 94.00 108 LYS A O 1
ATOM 880 N N . ILE A 1 109 ? -5.846 7.535 7.533 1.00 96.12 109 ILE A N 1
ATOM 881 C CA . ILE A 1 109 ? -6.644 6.303 7.619 1.00 96.12 109 ILE A CA 1
ATOM 882 C C . ILE A 1 109 ? -5.714 5.100 7.805 1.00 96.12 109 ILE A C 1
ATOM 884 O O . ILE A 1 109 ? -5.848 4.375 8.791 1.00 96.12 109 ILE A O 1
ATOM 888 N N . LEU A 1 110 ? -4.720 4.920 6.925 1.00 96.12 110 LEU A N 1
ATOM 889 C CA . LEU A 1 110 ? -3.769 3.804 7.007 1.00 96.12 110 LEU A CA 1
ATOM 890 C C . LEU A 1 110 ? -3.100 3.701 8.387 1.00 96.12 110 LEU A C 1
ATOM 892 O O . LEU A 1 110 ? -2.986 2.611 8.952 1.00 96.12 110 LEU A O 1
ATOM 896 N N . TYR A 1 111 ? -2.651 4.832 8.929 1.00 94.94 111 TYR A N 1
ATOM 897 C CA . TYR A 1 111 ? -1.934 4.889 10.199 1.00 94.94 111 TYR A CA 1
ATOM 898 C C . TYR A 1 111 ? -2.820 4.610 11.410 1.00 94.94 111 TYR A C 1
ATOM 900 O O . TYR A 1 111 ? -2.350 3.981 12.356 1.00 94.94 111 TYR A O 1
ATOM 908 N N . ILE A 1 112 ? -4.087 5.026 11.386 1.00 95.69 112 ILE A N 1
ATOM 909 C CA . ILE A 1 112 ? -5.064 4.679 12.427 1.00 95.69 112 ILE A CA 1
ATOM 910 C C . ILE A 1 112 ? -5.371 3.180 12.374 1.00 95.69 112 ILE A C 1
ATOM 912 O O . ILE A 1 112 ? -5.285 2.499 13.397 1.00 95.69 112 ILE A O 1
ATOM 916 N N . LEU A 1 113 ? -5.657 2.649 11.180 1.00 96.38 113 LEU A N 1
ATOM 917 C CA . LEU A 1 113 ? -5.990 1.235 10.985 1.00 96.38 113 LEU A CA 1
ATOM 918 C C . LEU A 1 113 ? -4.861 0.290 11.393 1.00 96.38 113 LEU A C 1
ATOM 920 O O . LEU A 1 113 ? -5.125 -0.825 11.832 1.00 96.38 113 LEU A O 1
ATOM 924 N N . ALA A 1 114 ? -3.604 0.734 11.324 1.00 94.56 114 ALA A N 1
ATOM 925 C CA . ALA A 1 114 ? -2.474 -0.060 11.789 1.00 94.56 114 ALA A CA 1
ATOM 926 C C . ALA A 1 114 ? -2.570 -0.447 13.284 1.00 94.56 114 ALA A C 1
ATOM 928 O O . ALA A 1 114 ? -1.941 -1.423 13.695 1.00 94.56 114 ALA A O 1
ATOM 929 N N . TYR A 1 115 ? -3.365 0.265 14.092 1.00 94.06 115 TYR A N 1
ATOM 930 C CA . TYR A 1 115 ? -3.603 -0.030 15.514 1.00 94.06 115 TYR A CA 1
ATOM 931 C C . TYR A 1 115 ? -4.900 -0.800 15.799 1.00 94.06 115 TYR A C 1
ATOM 933 O O . TYR A 1 115 ? -5.197 -1.065 16.963 1.00 94.06 115 TYR A O 1
ATOM 941 N N . ILE A 1 116 ? -5.665 -1.148 14.767 1.00 94.69 116 ILE A N 1
ATOM 942 C CA . ILE A 1 116 ? -6.924 -1.896 14.864 1.00 94.69 116 ILE A CA 1
ATOM 943 C C . ILE A 1 116 ? -6.673 -3.341 14.400 1.00 94.69 116 ILE A C 1
ATOM 945 O O . ILE A 1 116 ? -5.624 -3.635 13.818 1.00 94.69 116 ILE A O 1
ATOM 949 N N . ASP A 1 117 ? -7.582 -4.273 14.700 1.00 94.50 117 ASP A N 1
ATOM 950 C CA . ASP A 1 117 ? -7.521 -5.604 14.088 1.00 94.50 117 ASP A CA 1
ATOM 951 C C . ASP A 1 117 ? -7.481 -5.478 12.556 1.00 94.50 117 ASP A C 1
ATOM 953 O O . ASP A 1 117 ? -8.136 -4.616 11.971 1.00 94.50 117 ASP A O 1
ATOM 957 N N . ASN A 1 118 ? -6.640 -6.283 11.909 1.00 93.88 118 ASN A N 1
ATOM 958 C CA . ASN A 1 118 ? -6.367 -6.132 10.484 1.00 93.88 118 ASN A CA 1
ATOM 959 C C . ASN A 1 118 ? -7.347 -6.898 9.587 1.00 93.88 118 ASN A C 1
ATOM 961 O O . ASN A 1 118 ? -7.233 -6.803 8.364 1.00 93.88 118 ASN A O 1
ATOM 965 N N . GLN A 1 119 ? -8.287 -7.645 10.167 1.00 95.31 119 GLN A N 1
ATOM 966 C CA . GLN A 1 119 ? -9.351 -8.333 9.452 1.00 95.31 119 GLN A CA 1
ATOM 967 C C . GLN A 1 119 ? -10.715 -7.759 9.827 1.00 95.31 119 GLN A C 1
ATOM 969 O O . GLN A 1 119 ? -10.928 -7.289 10.940 1.00 95.31 119 GLN A O 1
ATOM 974 N N . ASN A 1 120 ? -11.668 -7.880 8.905 1.00 94.50 120 ASN A N 1
ATOM 975 C CA . ASN A 1 120 ? -13.073 -7.554 9.122 1.00 94.50 120 ASN A CA 1
ATOM 976 C C . ASN A 1 120 ? -13.265 -6.141 9.701 1.00 94.50 120 ASN A C 1
ATOM 978 O O . ASN A 1 120 ? -14.035 -5.954 10.638 1.00 94.50 120 ASN A O 1
ATOM 982 N N . ILE A 1 121 ? -12.552 -5.154 9.156 1.00 95.62 121 ILE A N 1
ATOM 983 C CA . ILE A 1 121 ? -12.651 -3.749 9.555 1.00 95.62 121 ILE A CA 1
ATOM 984 C C . ILE A 1 121 ? -13.953 -3.176 8.968 1.00 95.62 121 ILE A C 1
ATOM 986 O O . ILE A 1 121 ? -14.051 -3.091 7.739 1.00 95.62 121 ILE A O 1
ATOM 990 N N . PRO A 1 122 ? -14.932 -2.764 9.792 1.00 94.38 122 PRO A N 1
ATOM 991 C CA . PRO A 1 122 ? -16.173 -2.159 9.310 1.00 94.38 122 PRO A CA 1
ATOM 992 C C . PRO A 1 122 ? -15.941 -0.812 8.623 1.00 94.38 122 PRO A C 1
ATOM 994 O O . PRO A 1 122 ? -15.012 -0.073 8.973 1.00 94.38 122 PRO A O 1
ATOM 997 N N . ALA A 1 123 ? -16.792 -0.469 7.656 1.00 93.56 123 ALA A N 1
ATOM 998 C CA . ALA A 1 123 ? -16.705 0.796 6.927 1.00 93.56 123 ALA A CA 1
ATOM 999 C C . ALA A 1 123 ? -16.847 2.021 7.843 1.00 93.56 123 ALA A C 1
ATOM 1001 O O . ALA A 1 123 ? -16.216 3.048 7.604 1.00 93.56 123 ALA A O 1
ATOM 1002 N N . GLU A 1 124 ? -17.585 1.897 8.940 1.00 93.00 124 GLU A N 1
ATOM 1003 C CA . GLU A 1 124 ? -17.753 2.927 9.963 1.00 93.00 124 GLU A CA 1
ATOM 1004 C C . GLU A 1 124 ? -16.418 3.297 10.615 1.00 93.00 124 GLU A C 1
ATOM 1006 O O . GLU A 1 124 ? -16.179 4.470 10.895 1.00 93.00 124 GLU A O 1
ATOM 1011 N N . ILE A 1 125 ? -15.507 2.329 10.801 1.00 95.44 125 ILE A N 1
ATOM 1012 C CA . ILE A 1 125 ? -14.152 2.611 11.300 1.00 95.44 125 ILE A CA 1
ATOM 1013 C C . ILE A 1 125 ? -13.377 3.446 10.278 1.00 95.44 125 ILE A C 1
ATOM 1015 O O . ILE A 1 125 ? -12.648 4.357 10.665 1.00 95.44 125 ILE A O 1
ATOM 1019 N N . ILE A 1 126 ? -13.535 3.158 8.983 1.00 95.19 126 ILE A N 1
ATOM 1020 C CA . ILE A 1 126 ? -12.868 3.895 7.904 1.00 95.19 126 ILE A CA 1
ATOM 1021 C C . ILE A 1 126 ? -13.377 5.337 7.847 1.00 95.19 126 ILE A C 1
ATOM 1023 O O . ILE A 1 126 ? -12.567 6.264 7.866 1.00 95.19 126 ILE A O 1
ATOM 1027 N N . LYS A 1 127 ? -14.703 5.526 7.861 1.00 94.00 127 LYS A N 1
ATOM 1028 C CA . LYS A 1 127 ? -15.347 6.847 7.889 1.00 94.00 127 LYS A CA 1
ATOM 1029 C C . LYS A 1 127 ? -14.929 7.644 9.123 1.00 94.00 127 LYS A C 1
ATOM 1031 O O . LYS A 1 127 ? -14.497 8.789 9.012 1.00 94.00 127 LYS A O 1
ATOM 1036 N N . ALA A 1 128 ? -14.944 7.016 10.299 1.00 94.06 128 ALA A N 1
ATOM 1037 C CA . ALA A 1 128 ? -14.485 7.650 11.531 1.00 94.06 128 ALA A CA 1
ATOM 1038 C C . ALA A 1 128 ? -12.987 8.004 11.482 1.00 94.06 128 ALA A C 1
ATOM 1040 O O . ALA A 1 128 ? -12.593 9.064 11.963 1.00 94.06 128 ALA A O 1
ATOM 1041 N N . ALA A 1 129 ? -12.143 7.160 10.880 1.00 94.62 129 ALA A N 1
ATOM 1042 C CA . ALA A 1 129 ? -10.720 7.444 10.701 1.00 94.62 129 ALA A CA 1
ATOM 1043 C C . ALA A 1 129 ? -10.472 8.612 9.731 1.00 94.62 129 ALA A C 1
ATOM 1045 O O . ALA A 1 129 ? -9.566 9.416 9.971 1.00 94.62 129 ALA A O 1
ATOM 1046 N N . ALA A 1 130 ? -11.279 8.733 8.674 1.00 93.69 130 ALA A N 1
ATOM 1047 C CA . ALA A 1 130 ? -11.234 9.845 7.729 1.00 93.69 130 ALA A CA 1
ATOM 1048 C C . ALA A 1 130 ? -11.665 11.166 8.388 1.00 93.69 130 ALA A C 1
ATOM 1050 O O . ALA A 1 130 ? -10.957 12.167 8.267 1.00 93.69 130 ALA A O 1
ATOM 1051 N N . ALA A 1 131 ? -12.745 11.147 9.172 1.00 91.56 131 ALA A N 1
ATOM 1052 C CA . ALA A 1 131 ? -13.263 12.313 9.888 1.00 91.56 131 ALA A CA 1
ATOM 1053 C C . ALA A 1 131 ? -12.420 12.715 11.113 1.00 91.56 131 ALA A C 1
ATOM 1055 O O . ALA A 1 131 ? -12.497 13.847 11.582 1.00 91.56 131 ALA A O 1
ATOM 1056 N N . ALA A 1 132 ? -11.598 11.810 11.653 1.00 89.06 132 ALA A N 1
ATOM 1057 C CA . ALA A 1 132 ? -10.851 12.084 12.872 1.00 89.06 132 ALA A CA 1
ATOM 1058 C C . ALA A 1 132 ? -9.856 13.243 12.683 1.00 89.06 132 ALA A C 1
ATOM 1060 O O . ALA A 1 132 ? -8.941 13.190 11.851 1.00 89.06 132 ALA A O 1
ATOM 1061 N N . GLU A 1 133 ? -9.999 14.280 13.504 1.00 81.50 133 GLU A N 1
ATOM 1062 C CA . GLU A 1 133 ? -9.055 15.389 13.554 1.00 81.50 133 GLU A CA 1
ATOM 1063 C C . GLU A 1 133 ? -7.739 14.935 14.193 1.00 81.50 133 GLU A C 1
ATOM 1065 O O . GLU A 1 133 ? -7.697 14.396 15.306 1.00 81.50 133 GLU A O 1
ATOM 1070 N N . THR A 1 134 ? -6.628 15.164 13.496 1.00 68.44 134 THR A N 1
ATOM 1071 C CA . THR A 1 134 ? -5.298 15.019 14.091 1.00 68.44 134 THR A CA 1
ATOM 1072 C C . THR A 1 134 ? -5.176 15.994 15.254 1.00 68.44 134 THR A C 1
ATOM 1074 O O . THR A 1 134 ? -5.476 17.174 15.099 1.00 68.44 134 THR A O 1
ATOM 1077 N N . CYS A 1 135 ? -4.713 15.535 16.422 1.00 58.97 135 CYS A N 1
ATOM 1078 C CA . CYS A 1 135 ? -4.478 16.445 17.541 1.00 58.97 135 CYS A CA 1
ATOM 1079 C C . CYS A 1 135 ? -3.501 17.555 17.119 1.00 58.97 135 CYS A C 1
ATOM 1081 O O . CYS A 1 135 ? -2.301 17.311 16.992 1.00 58.97 135 CYS A O 1
ATOM 1083 N N . SER A 1 136 ? -4.005 18.776 16.941 1.00 49.69 136 SER A N 1
ATOM 1084 C CA . SER A 1 136 ? -3.182 19.973 16.807 1.00 49.69 136 SER A CA 1
ATOM 1085 C C . SER A 1 136 ? -2.424 20.188 18.113 1.00 49.69 136 SER A C 1
ATOM 1087 O O . SER A 1 136 ? -2.979 20.662 19.102 1.00 49.69 136 SER A O 1
ATOM 1089 N N . ILE A 1 137 ? -1.138 19.838 18.137 1.00 51.66 137 ILE A N 1
ATOM 1090 C CA . ILE A 1 137 ? -0.234 20.219 19.226 1.00 51.66 137 ILE A CA 1
ATOM 1091 C C . ILE A 1 137 ? 0.241 21.651 18.942 1.00 51.66 137 ILE A C 1
ATOM 1093 O O . ILE A 1 137 ? 1.387 21.886 18.579 1.00 51.66 137 ILE A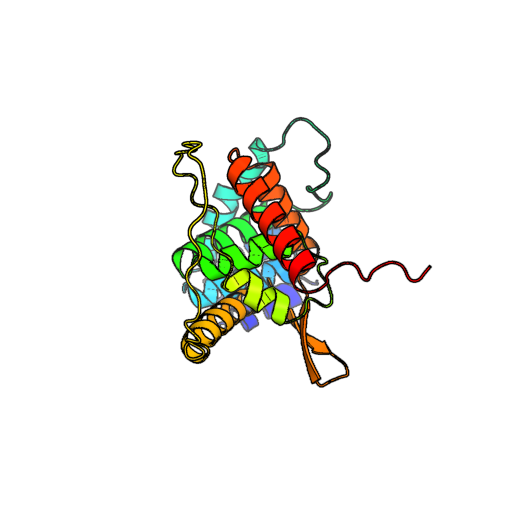 O 1
ATOM 1097 N N . SER A 1 138 ? -0.654 22.628 19.077 1.00 46.16 138 SER A N 1
ATOM 1098 C CA . SER A 1 138 ? -0.250 24.002 19.379 1.00 46.16 138 SER A CA 1
ATOM 1099 C C . SER A 1 138 ? -0.649 24.253 20.822 1.00 46.16 138 SER A C 1
ATOM 1101 O O . SER A 1 138 ? -1.828 24.344 21.161 1.00 46.16 138 SER A O 1
ATOM 1103 N N . GLY A 1 139 ? 0.347 24.222 21.704 1.00 44.56 139 GLY A N 1
ATOM 1104 C CA . GLY A 1 139 ? 0.143 24.334 23.136 1.00 44.56 139 GLY A CA 1
ATOM 1105 C C . GLY A 1 139 ? -0.496 25.663 23.519 1.00 44.56 139 GLY A C 1
ATOM 1106 O O . GLY A 1 139 ? 0.088 26.720 23.313 1.00 44.56 139 GLY A O 1
ATOM 1107 N N . ASN A 1 140 ? -1.641 25.594 24.193 1.00 35.09 140 ASN A N 1
ATOM 1108 C CA . ASN A 1 140 ? -1.873 26.426 25.364 1.00 35.09 140 ASN A CA 1
ATOM 1109 C C . ASN A 1 140 ? -2.892 25.744 26.284 1.00 35.09 140 ASN A C 1
ATOM 1111 O O . ASN A 1 140 ? -4.095 25.981 26.204 1.00 35.09 140 ASN A O 1
ATOM 1115 N N . VAL A 1 141 ? -2.406 24.903 27.200 1.00 42.91 141 VAL A N 1
ATOM 1116 C CA . VAL A 1 141 ? -3.176 24.594 28.407 1.00 42.91 141 VAL A CA 1
ATOM 1117 C C . VAL A 1 141 ? -3.149 25.856 29.263 1.00 42.91 141 VAL A C 1
ATOM 1119 O O . VAL A 1 141 ? -2.256 26.057 30.082 1.00 42.91 141 VAL A O 1
ATOM 1122 N N . ARG A 1 142 ? -4.131 26.734 29.062 1.00 38.91 142 ARG A N 1
ATOM 1123 C CA . ARG A 1 142 ? -4.554 27.664 30.103 1.00 38.91 142 ARG A CA 1
ATOM 1124 C C . ARG A 1 142 ? -5.806 27.099 30.746 1.00 38.91 142 ARG A C 1
ATOM 1126 O O . ARG A 1 142 ? -6.908 27.219 30.230 1.00 38.91 142 ARG A O 1
ATOM 1133 N N . SER A 1 143 ? -5.572 26.461 31.887 1.00 49.03 143 SER A N 1
ATOM 1134 C CA . SER A 1 143 ? -6.570 26.232 32.924 1.00 49.03 143 SER A CA 1
ATOM 1135 C C . SER A 1 143 ? -7.329 27.537 33.201 1.00 49.03 143 SER A C 1
ATOM 1137 O O . SER A 1 143 ? -6.710 28.557 33.511 1.00 49.03 143 SER A O 1
ATOM 1139 N N . GLY A 1 144 ? -8.653 27.502 33.047 1.00 34.59 144 GLY A N 1
ATOM 1140 C CA . GLY A 1 144 ? -9.544 28.648 33.213 1.00 34.59 144 GLY A CA 1
ATOM 1141 C C . GLY A 1 144 ? -11.017 28.234 33.195 1.00 34.59 144 GLY A C 1
ATOM 1142 O O . GLY A 1 144 ? -11.664 28.290 32.165 1.00 34.59 144 GLY A O 1
ATOM 1143 N N . SER A 1 145 ? -11.490 27.767 34.349 1.00 41.44 145 SER A N 1
ATOM 1144 C CA . SER A 1 145 ? -12.840 27.861 34.935 1.00 41.44 145 SER A CA 1
ATOM 1145 C C . SER A 1 145 ? -14.102 28.127 34.075 1.00 41.44 145 SER A C 1
ATOM 1147 O O . SER A 1 145 ? -14.251 29.199 33.506 1.00 41.44 145 SER A O 1
ATOM 1149 N N . ARG A 1 146 ? -15.094 27.239 34.294 1.00 40.78 146 ARG A N 1
ATOM 1150 C CA . ARG A 1 146 ? -16.570 27.429 34.393 1.00 40.78 146 ARG A CA 1
ATOM 1151 C C . ARG A 1 146 ? -17.401 27.764 33.136 1.00 40.78 146 ARG A C 1
ATOM 1153 O O . ARG A 1 146 ? -17.354 28.863 32.610 1.00 40.78 146 ARG A O 1
ATOM 1160 N N . GLU A 1 147 ? -18.265 26.792 32.816 1.00 42.03 147 GLU A N 1
ATOM 1161 C CA . GLU A 1 147 ? -19.681 26.864 32.398 1.00 42.03 147 GLU A CA 1
ATOM 1162 C C . GLU A 1 147 ? -20.171 28.070 31.572 1.00 42.03 147 GLU A C 1
ATOM 1164 O O . GLU A 1 147 ? -20.359 29.164 32.103 1.00 42.03 147 GLU A O 1
ATOM 1169 N N . HIS A 1 148 ? -20.584 27.791 30.329 1.00 36.44 148 HIS A N 1
ATOM 1170 C CA . HIS A 1 148 ? -21.812 28.336 29.737 1.00 36.44 148 HIS A CA 1
ATOM 1171 C C . HIS A 1 148 ? -22.403 27.324 28.748 1.00 36.44 148 HIS A C 1
ATOM 1173 O O . HIS A 1 148 ? -21.729 26.885 27.820 1.00 36.44 148 HIS A O 1
ATOM 1179 N N . ALA A 1 149 ? -23.653 26.936 28.991 1.00 43.22 149 ALA A N 1
ATOM 1180 C CA . ALA A 1 149 ? -24.472 26.167 28.069 1.00 43.22 149 ALA A CA 1
ATOM 1181 C C . ALA A 1 149 ? -24.981 27.073 26.942 1.00 43.22 149 ALA A C 1
ATOM 1183 O O . ALA A 1 149 ? -25.439 28.174 27.238 1.00 43.22 149 ALA A O 1
ATOM 1184 N N . CYS A 1 150 ? -24.994 26.567 25.709 1.00 33.16 150 CYS A N 1
ATOM 1185 C CA . CYS A 1 150 ? -25.921 26.992 24.662 1.00 33.16 150 CYS A CA 1
ATOM 1186 C C . CYS A 1 150 ? -26.345 25.754 23.867 1.00 33.16 150 CYS A C 1
ATOM 1188 O O . CYS A 1 150 ? -25.508 24.929 23.508 1.00 33.16 150 CYS A O 1
ATOM 1190 N N . ALA A 1 151 ? -27.656 25.642 23.689 1.00 45.38 151 ALA A N 1
ATOM 1191 C CA . ALA A 1 151 ? -28.374 24.579 23.013 1.00 45.38 151 ALA A CA 1
ATOM 1192 C C . ALA A 1 151 ? -28.335 24.725 21.483 1.00 45.38 151 ALA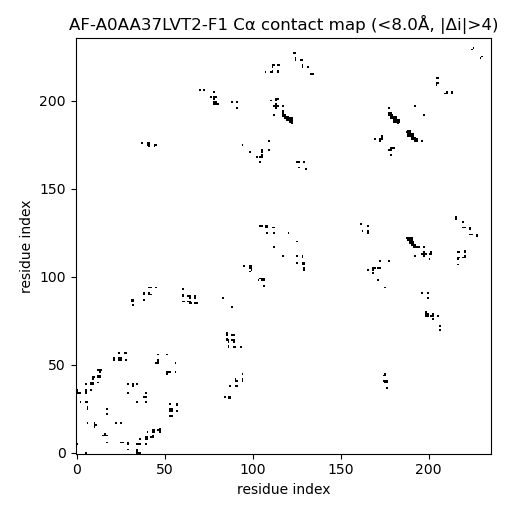 A C 1
ATOM 1194 O O . ALA A 1 151 ? -28.101 25.823 20.981 1.00 45.38 151 ALA A O 1
ATOM 1195 N N . ASP A 1 152 ? -28.634 23.601 20.831 1.00 41.91 152 ASP A N 1
ATOM 1196 C CA . ASP A 1 152 ? -29.233 23.419 19.507 1.00 41.91 152 ASP A CA 1
ATOM 1197 C C . ASP A 1 152 ? -28.624 24.189 18.326 1.00 4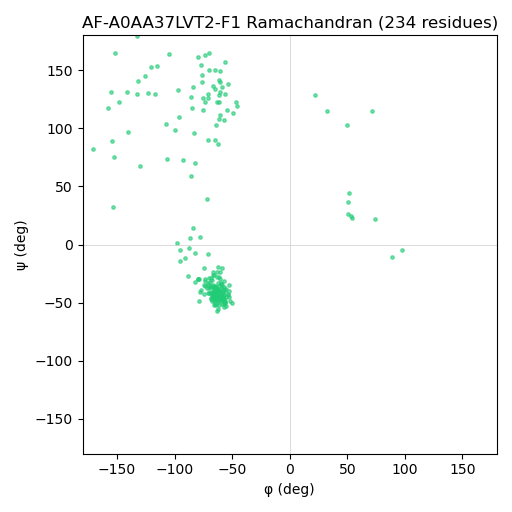1.91 152 ASP A C 1
ATOM 1199 O O . ASP A 1 152 ? -28.948 25.347 18.075 1.00 41.91 152 ASP A O 1
ATOM 1203 N N . ASP A 1 153 ? -27.847 23.464 17.517 1.00 38.53 153 ASP A N 1
ATOM 1204 C CA . ASP A 1 153 ? -27.931 23.601 16.062 1.00 38.53 153 ASP A CA 1
ATOM 1205 C C . ASP A 1 153 ? -27.806 22.215 15.411 1.00 38.53 153 ASP A C 1
ATOM 1207 O O . ASP A 1 153 ? -26.724 21.643 15.265 1.00 38.53 153 ASP A O 1
ATOM 1211 N N . GLU A 1 154 ? -28.968 21.646 15.098 1.00 50.56 154 GLU A N 1
ATOM 1212 C CA . GLU A 1 154 ? -29.143 20.550 14.148 1.00 50.56 154 GLU A CA 1
ATOM 1213 C C . GLU A 1 154 ? -28.748 21.067 12.758 1.00 50.56 154 GLU A C 1
ATOM 1215 O O . GLU A 1 154 ? -29.582 21.579 12.016 1.00 50.56 154 GLU A O 1
ATOM 1220 N N . SER A 1 155 ? -27.474 20.930 12.400 1.00 47.00 155 SER A N 1
ATOM 1221 C CA . SER A 1 155 ? -27.016 21.057 11.014 1.00 47.00 155 SER A CA 1
ATOM 1222 C C . SER A 1 155 ? -26.671 19.665 10.489 1.00 47.00 155 SER A C 1
ATOM 1224 O O . SER A 1 155 ? -25.514 19.267 10.381 1.00 47.00 155 SER A O 1
ATOM 1226 N N . ALA A 1 156 ? -27.720 18.889 10.226 1.00 55.22 156 ALA A N 1
ATOM 1227 C CA . ALA A 1 156 ? -27.658 17.583 9.590 1.00 55.22 156 ALA A CA 1
ATOM 1228 C C . ALA A 1 156 ? -27.655 17.716 8.058 1.00 55.22 156 ALA A C 1
ATOM 1230 O O . ALA A 1 156 ? -28.553 17.185 7.427 1.00 55.22 156 ALA A O 1
ATOM 1231 N N . GLU A 1 157 ? -26.682 18.408 7.455 1.00 49.75 157 GLU A N 1
ATOM 1232 C CA . GLU A 1 157 ? -26.501 18.454 5.989 1.00 49.75 157 GLU A CA 1
ATOM 1233 C C . GLU A 1 157 ? -25.023 18.717 5.622 1.00 49.75 157 GLU A C 1
ATOM 1235 O O . GLU A 1 157 ? -24.667 19.828 5.252 1.00 49.75 157 GLU A O 1
ATOM 1240 N N . ASP A 1 158 ? -24.145 17.710 5.750 1.00 46.06 158 ASP A N 1
ATOM 1241 C CA . ASP A 1 158 ? -22.808 17.728 5.105 1.00 46.06 158 ASP A CA 1
ATOM 1242 C C . ASP A 1 158 ? -22.258 16.310 4.825 1.00 46.06 158 ASP A C 1
ATOM 1244 O O . ASP A 1 158 ? -21.068 16.007 4.936 1.00 46.06 158 ASP A O 1
ATOM 1248 N N . THR A 1 159 ? -23.157 15.363 4.545 1.00 51.16 159 THR A N 1
ATOM 1249 C CA . THR A 1 159 ? -22.797 13.938 4.449 1.00 51.16 159 THR A CA 1
ATOM 1250 C C . THR A 1 159 ? -22.147 13.585 3.106 1.00 51.16 159 THR A C 1
ATOM 1252 O O . THR A 1 159 ? -21.275 12.723 3.077 1.00 51.16 159 THR A O 1
ATOM 1255 N N . ASP A 1 160 ? -22.489 14.287 2.019 1.00 52.06 160 ASP A N 1
ATOM 1256 C CA . ASP A 1 160 ? -22.058 13.916 0.661 1.00 52.06 160 ASP A CA 1
ATOM 1257 C C . ASP A 1 160 ? -20.592 14.278 0.346 1.00 52.06 160 ASP A C 1
ATOM 1259 O O . ASP A 1 160 ? -19.892 13.480 -0.276 1.00 52.06 160 ASP A O 1
ATOM 1263 N N . GLU A 1 161 ? -20.084 15.437 0.789 1.00 54.56 161 GLU A N 1
ATOM 1264 C CA . GLU A 1 161 ? -18.696 15.851 0.489 1.00 54.56 161 GLU A CA 1
ATOM 1265 C C . GLU A 1 161 ? -17.672 15.053 1.324 1.00 54.56 161 GLU A C 1
ATOM 1267 O O . GLU A 1 161 ? -16.598 14.685 0.843 1.00 54.56 161 GLU A O 1
ATOM 1272 N N . SER A 1 162 ? -18.032 14.703 2.567 1.00 63.56 162 SER A N 1
ATOM 1273 C CA . SER A 1 162 ? -17.187 13.893 3.459 1.00 63.56 162 SER A CA 1
ATOM 1274 C C . SER A 1 162 ? -17.079 12.420 3.032 1.00 63.56 162 SER A C 1
ATOM 1276 O O . SER A 1 162 ? -16.017 11.800 3.195 1.00 63.56 162 SER A O 1
ATOM 1278 N N . ASP A 1 163 ? -18.146 11.863 2.452 1.00 74.81 163 ASP A N 1
ATOM 1279 C CA . ASP A 1 163 ? -18.149 10.494 1.937 1.00 74.81 163 ASP A CA 1
ATOM 1280 C C . ASP A 1 163 ? -17.309 10.385 0.648 1.00 74.81 163 ASP A C 1
ATOM 1282 O O . ASP A 1 163 ? -16.561 9.415 0.516 1.00 74.81 163 ASP A O 1
ATOM 1286 N N . ASP A 1 164 ? -17.319 11.389 -0.244 1.00 81.25 164 ASP A N 1
ATOM 1287 C CA . ASP A 1 164 ? -16.507 11.376 -1.479 1.00 81.25 164 ASP A CA 1
ATOM 1288 C C . ASP A 1 164 ? -14.997 11.379 -1.183 1.00 81.25 164 ASP A C 1
ATOM 1290 O O . ASP A 1 164 ? -14.245 10.545 -1.693 1.00 81.25 164 ASP A O 1
ATOM 1294 N N . VAL A 1 165 ? -14.545 12.240 -0.262 1.00 83.62 165 VAL A N 1
ATOM 1295 C CA . VAL A 1 165 ? -13.134 12.276 0.172 1.00 83.62 165 VAL A CA 1
ATOM 1296 C C . VAL A 1 165 ? -12.714 10.949 0.812 1.00 83.62 165 VAL A C 1
ATOM 1298 O O . VAL A 1 165 ? -11.601 10.462 0.588 1.00 83.62 165 VAL A O 1
ATOM 1301 N N . THR A 1 166 ? -13.601 10.338 1.600 1.00 91.06 166 THR A N 1
ATOM 1302 C CA . THR A 1 166 ? -13.337 9.041 2.233 1.00 91.06 166 THR A CA 1
ATOM 1303 C C . THR A 1 166 ? -13.224 7.928 1.191 1.00 91.06 166 THR A C 1
ATOM 1305 O O . THR A 1 166 ? -12.284 7.130 1.246 1.00 91.06 166 THR A O 1
ATOM 1308 N N . GLU A 1 167 ? -14.145 7.869 0.229 1.00 91.81 167 GLU A N 1
ATOM 1309 C CA . GLU A 1 167 ? -14.138 6.865 -0.837 1.00 91.81 167 GLU A CA 1
ATOM 1310 C C . GLU A 1 167 ? -12.928 7.015 -1.767 1.00 91.81 167 GLU A C 1
ATOM 1312 O O . GLU A 1 167 ? -12.325 6.008 -2.159 1.00 91.81 167 GLU A O 1
ATOM 1317 N N . GLU A 1 168 ? -12.499 8.243 -2.060 1.00 93.31 168 GLU A N 1
ATOM 1318 C CA . GLU A 1 168 ? -11.280 8.490 -2.830 1.00 93.31 168 GLU A CA 1
ATOM 1319 C C . GLU A 1 168 ? -10.045 7.981 -2.073 1.00 93.31 168 GLU A C 1
ATOM 1321 O O . GLU A 1 168 ? -9.245 7.212 -2.619 1.00 93.31 168 GLU A O 1
ATOM 1326 N N . ALA A 1 169 ? -9.923 8.301 -0.781 1.00 95.00 169 ALA A N 1
ATOM 1327 C CA . ALA A 1 169 ? -8.823 7.828 0.054 1.00 95.00 169 ALA A CA 1
ATOM 1328 C C . ALA A 1 169 ? -8.785 6.290 0.161 1.00 95.00 169 ALA A C 1
ATOM 1330 O O . ALA A 1 169 ? -7.728 5.657 0.037 1.00 95.00 169 ALA A O 1
ATOM 1331 N N . VAL A 1 170 ? -9.949 5.654 0.328 1.00 95.38 170 VAL A N 1
ATOM 1332 C CA . VAL A 1 170 ? -10.090 4.189 0.312 1.00 95.38 170 VAL A CA 1
ATOM 1333 C C . VAL A 1 170 ? -9.693 3.614 -1.040 1.00 95.38 170 VAL A C 1
ATOM 1335 O O . VAL A 1 170 ? -8.996 2.595 -1.095 1.00 95.38 170 VAL A O 1
ATOM 1338 N N . THR A 1 171 ? -10.097 4.259 -2.133 1.00 95.81 171 THR A N 1
ATOM 1339 C CA . THR A 1 171 ? -9.721 3.861 -3.490 1.00 95.81 171 THR A CA 1
ATOM 1340 C C . THR A 1 171 ? -8.206 3.859 -3.642 1.00 95.81 171 THR A C 1
ATOM 1342 O O . THR A 1 171 ? -7.649 2.839 -4.057 1.00 95.81 171 THR A O 1
ATOM 1345 N N . ARG A 1 172 ? -7.510 4.903 -3.178 1.00 95.44 172 ARG A N 1
ATOM 1346 C CA . ARG A 1 172 ? -6.038 4.952 -3.204 1.00 95.44 172 ARG A CA 1
ATOM 1347 C C . ARG A 1 172 ? -5.394 3.852 -2.366 1.00 95.44 172 ARG A C 1
ATOM 1349 O O . ARG A 1 172 ? -4.499 3.158 -2.852 1.00 95.44 172 ARG A O 1
ATOM 1356 N N . LEU A 1 173 ? -5.872 3.600 -1.146 1.00 96.62 173 LEU A N 1
ATOM 1357 C CA . LEU A 1 173 ? -5.351 2.492 -0.330 1.00 96.62 173 LEU A CA 1
ATOM 1358 C C . LEU A 1 173 ? -5.530 1.128 -1.009 1.00 96.62 173 LEU A C 1
ATOM 1360 O O . LEU A 1 173 ? -4.673 0.251 -0.865 1.00 96.62 173 LEU A O 1
ATOM 1364 N N . ARG A 1 174 ? -6.614 0.939 -1.765 1.00 96.06 174 ARG A N 1
ATOM 1365 C CA . ARG A 1 174 ? -6.875 -0.298 -2.511 1.00 96.06 174 ARG A CA 1
ATOM 1366 C C . ARG A 1 174 ? -5.997 -0.435 -3.746 1.00 96.06 174 ARG A C 1
ATOM 1368 O O . ARG A 1 174 ? -5.459 -1.517 -3.978 1.00 96.06 174 ARG A O 1
ATOM 1375 N N . GLU A 1 175 ? -5.808 0.635 -4.511 1.00 94.75 175 GLU A N 1
ATOM 1376 C CA . GLU A 1 175 ? -4.923 0.635 -5.682 1.00 94.75 175 GLU A CA 1
ATOM 1377 C C . GLU A 1 175 ? -3.490 0.251 -5.301 1.00 94.75 175 GLU A C 1
ATOM 1379 O O . GLU A 1 175 ? -2.866 -0.579 -5.963 1.00 94.75 175 GLU A O 1
ATOM 1384 N N . PHE A 1 176 ? -3.006 0.758 -4.167 1.00 95.06 176 PHE A N 1
ATOM 1385 C CA . PHE A 1 176 ? -1.709 0.392 -3.602 1.00 95.06 176 PHE A CA 1
ATOM 1386 C C . PHE A 1 176 ? -1.747 -0.884 -2.745 1.00 95.06 176 PHE A C 1
ATOM 1388 O O . PHE A 1 176 ? -0.801 -1.160 -2.018 1.00 95.06 176 PHE A O 1
ATOM 1395 N N . SER A 1 177 ? -2.805 -1.700 -2.803 1.00 95.50 177 SER A N 1
ATOM 1396 C CA . SER A 1 177 ? -2.908 -2.981 -2.073 1.00 95.50 177 SER A CA 1
ATOM 1397 C C . SER A 1 177 ? -2.668 -2.882 -0.551 1.00 95.50 177 SER A C 1
ATOM 1399 O O . SER A 1 177 ? -2.301 -3.869 0.091 1.00 95.50 177 SER A O 1
ATOM 1401 N N . PHE A 1 178 ? -2.854 -1.703 0.047 1.00 95.94 178 PHE A N 1
ATOM 1402 C CA . PHE A 1 178 ? -2.784 -1.503 1.496 1.00 95.94 178 PHE A CA 1
ATOM 1403 C C . PHE A 1 178 ? -4.059 -1.965 2.197 1.00 95.94 178 PHE A C 1
ATOM 1405 O O . PHE A 1 178 ? -4.003 -2.432 3.337 1.00 95.94 178 PHE A O 1
ATOM 1412 N N . LEU A 1 179 ? -5.184 -1.879 1.490 1.00 95.81 179 LEU A N 1
ATOM 1413 C CA . LEU A 1 179 ? -6.499 -2.272 1.965 1.00 95.81 179 LEU A CA 1
ATOM 1414 C C . LEU A 1 179 ? -7.191 -3.149 0.917 1.00 95.81 179 LEU A C 1
ATOM 1416 O O . LEU A 1 179 ? -7.101 -2.894 -0.282 1.00 95.81 179 LEU A O 1
ATOM 1420 N N . HIS A 1 180 ? -7.903 -4.177 1.363 1.00 95.31 180 HIS A N 1
ATOM 1421 C CA . HIS A 1 180 ? -8.711 -5.042 0.508 1.00 95.31 180 HIS A CA 1
ATOM 1422 C C . HIS A 1 180 ? -10.167 -4.916 0.919 1.00 95.31 180 HIS A C 1
ATOM 1424 O O . HIS A 1 180 ? -10.480 -5.063 2.096 1.00 95.31 180 HIS A O 1
ATOM 1430 N N . ARG A 1 181 ? -11.049 -4.665 -0.049 1.00 95.12 181 ARG A N 1
ATOM 1431 C CA . ARG A 1 181 ? -12.493 -4.646 0.188 1.00 95.12 181 ARG A CA 1
ATOM 1432 C C . ARG A 1 181 ? -13.039 -6.069 0.122 1.00 95.12 181 ARG A C 1
ATOM 1434 O O . ARG A 1 181 ? -12.709 -6.831 -0.783 1.00 95.12 181 ARG A O 1
ATOM 1441 N N . THR A 1 182 ? -13.887 -6.381 1.078 1.00 93.00 182 THR A N 1
ATOM 1442 C CA . THR A 1 182 ? -14.677 -7.598 1.230 1.00 93.00 182 THR A CA 1
ATOM 1443 C C . THR A 1 182 ? -16.113 -7.197 1.560 1.00 93.00 182 THR A C 1
ATOM 1445 O O . THR A 1 182 ? -16.428 -6.006 1.636 1.00 93.00 182 THR A O 1
ATOM 1448 N N . THR A 1 183 ? -16.992 -8.177 1.723 1.00 93.12 183 THR A N 1
ATOM 1449 C CA . THR A 1 183 ? -18.408 -7.945 2.006 1.00 93.12 183 THR A CA 1
ATOM 1450 C C . THR A 1 183 ? -18.815 -8.848 3.158 1.00 93.12 183 THR A C 1
ATOM 1452 O O . THR A 1 183 ? -18.506 -10.043 3.139 1.00 93.12 183 THR A O 1
ATOM 1455 N N . ALA A 1 184 ? -19.459 -8.274 4.169 1.00 90.19 184 ALA A N 1
ATOM 1456 C CA . ALA A 1 184 ? -20.051 -9.022 5.266 1.00 90.19 184 ALA A CA 1
ATOM 1457 C C . ALA A 1 184 ? -21.293 -9.811 4.789 1.00 90.19 184 ALA A C 1
ATOM 1459 O O . ALA A 1 184 ? -21.813 -9.562 3.698 1.00 90.19 184 ALA A O 1
ATOM 1460 N N . PRO A 1 185 ? -21.781 -10.793 5.571 1.00 89.12 185 PRO A N 1
ATOM 1461 C CA . PRO A 1 185 ? -22.954 -11.591 5.200 1.00 89.12 185 PRO A CA 1
ATOM 1462 C C . PRO A 1 185 ? -24.246 -10.783 5.002 1.00 89.12 185 PRO A C 1
ATOM 1464 O O . PRO A 1 185 ? -25.150 -11.243 4.309 1.00 89.12 185 PRO A O 1
ATOM 1467 N N . ASP A 1 186 ? -24.335 -9.608 5.619 1.00 89.69 186 ASP A N 1
ATOM 1468 C CA . ASP A 1 186 ? -25.440 -8.648 5.515 1.00 89.69 186 ASP A CA 1
ATOM 1469 C C . ASP A 1 186 ? -25.357 -7.747 4.268 1.00 89.69 186 ASP A C 1
ATOM 1471 O O . ASP A 1 186 ? -26.321 -7.052 3.957 1.00 89.69 186 ASP A O 1
ATOM 1475 N N . GLY A 1 187 ? -24.257 -7.811 3.510 1.00 89.56 187 GLY A N 1
ATOM 1476 C CA . GLY A 1 187 ? -24.026 -7.000 2.315 1.00 89.56 187 GLY A CA 1
ATOM 1477 C C . GLY A 1 187 ? -23.177 -5.751 2.557 1.00 89.56 187 GLY A C 1
ATOM 1478 O O . GLY A 1 187 ? -22.798 -5.095 1.583 1.00 89.56 187 GLY A O 1
ATOM 1479 N N . GLU A 1 188 ? -22.818 -5.453 3.806 1.00 88.75 188 GLU A N 1
ATOM 1480 C CA . GLU A 1 188 ? -22.050 -4.254 4.136 1.00 88.75 188 GLU A CA 1
ATOM 1481 C C . GLU A 1 188 ? -20.561 -4.398 3.764 1.00 88.75 188 GLU A C 1
ATOM 1483 O O . GLU A 1 188 ? -19.985 -5.496 3.816 1.00 88.75 188 GLU A O 1
ATOM 1488 N N . PRO A 1 189 ? -19.894 -3.309 3.337 1.00 91.69 189 PRO A N 1
ATOM 1489 C CA . PRO A 1 189 ? -18.487 -3.355 2.981 1.00 91.69 189 PRO A CA 1
ATOM 1490 C C . PRO A 1 189 ? -17.592 -3.522 4.212 1.00 91.69 189 PRO A C 1
ATOM 1492 O O . PRO A 1 189 ? -17.644 -2.746 5.160 1.00 91.69 189 PRO A O 1
ATOM 1495 N N . MET A 1 190 ? -16.690 -4.497 4.130 1.00 94.81 190 MET A N 1
ATOM 1496 C CA . MET A 1 190 ? -15.675 -4.779 5.144 1.00 94.81 190 MET A CA 1
ATOM 1497 C C . MET A 1 190 ? -14.287 -4.672 4.536 1.00 94.81 190 MET A C 1
ATOM 1499 O O . MET A 1 190 ? -14.097 -4.935 3.347 1.00 94.81 190 MET A O 1
ATOM 1503 N N . TYR A 1 191 ? -13.290 -4.352 5.347 1.00 96.75 191 TYR A N 1
ATOM 1504 C CA . TYR A 1 191 ? -11.933 -4.142 4.871 1.00 96.75 191 TYR A CA 1
ATOM 1505 C C . TYR A 1 191 ? -10.918 -5.013 5.601 1.00 96.75 191 TYR A C 1
ATOM 1507 O O . TYR A 1 191 ? -11.023 -5.257 6.797 1.00 96.75 191 TYR A O 1
ATOM 1515 N N . ASN A 1 192 ? -9.897 -5.453 4.870 1.00 96.69 192 ASN A N 1
ATOM 1516 C CA . ASN A 1 192 ? -8.769 -6.193 5.420 1.00 96.69 192 ASN A CA 1
ATOM 1517 C C . ASN A 1 192 ? -7.463 -5.469 5.089 1.00 96.69 192 ASN A C 1
ATOM 1519 O O . ASN A 1 192 ? -7.188 -5.145 3.928 1.00 96.69 192 ASN A O 1
ATOM 1523 N N . MET A 1 193 ? -6.625 -5.270 6.099 1.00 95.50 193 MET A N 1
ATOM 1524 C CA . MET A 1 193 ? -5.235 -4.863 5.946 1.00 95.50 193 MET A CA 1
ATOM 1525 C C . MET A 1 193 ? -4.356 -6.111 6.020 1.00 95.50 193 MET A C 1
ATOM 1527 O O . MET A 1 193 ? -4.496 -6.956 6.901 1.00 95.50 193 MET A O 1
ATOM 1531 N N . HIS A 1 194 ? -3.417 -6.257 5.090 1.00 94.06 194 HIS A N 1
ATOM 1532 C CA . HIS A 1 194 ? -2.497 -7.387 5.159 1.00 94.06 194 HIS A CA 1
ATOM 1533 C C . HIS A 1 194 ? -1.587 -7.246 6.393 1.00 94.06 194 HIS A C 1
ATOM 1535 O O . HIS A 1 194 ? -1.029 -6.174 6.616 1.00 94.06 194 HIS A O 1
ATOM 1541 N N . GLN A 1 195 ? -1.344 -8.320 7.154 1.00 91.19 195 GLN A N 1
ATOM 1542 C CA . GLN A 1 195 ? -0.519 -8.261 8.375 1.00 91.19 195 GLN A CA 1
ATOM 1543 C C . GLN A 1 195 ? 0.867 -7.631 8.139 1.00 91.19 195 GLN A C 1
ATOM 1545 O O . GLN A 1 195 ? 1.325 -6.816 8.931 1.00 91.19 195 GLN A O 1
ATOM 1550 N N . LEU A 1 196 ? 1.518 -7.948 7.011 1.00 88.44 196 LEU A N 1
ATOM 1551 C CA . LEU A 1 196 ? 2.785 -7.303 6.623 1.00 88.44 196 LEU A CA 1
ATOM 1552 C C . LEU A 1 196 ? 2.673 -5.779 6.467 1.00 88.44 196 LEU A C 1
ATOM 1554 O O . LEU A 1 196 ? 3.635 -5.085 6.777 1.00 88.44 196 LEU A O 1
ATOM 1558 N N . VAL A 1 197 ? 1.540 -5.258 5.984 1.00 91.88 197 VAL A N 1
ATOM 1559 C CA . VAL A 1 197 ? 1.299 -3.809 5.904 1.00 91.88 197 VAL A CA 1
ATOM 1560 C C . VAL A 1 197 ? 1.225 -3.231 7.303 1.00 91.88 197 VAL A C 1
ATOM 1562 O O . VAL A 1 197 ? 1.980 -2.316 7.609 1.00 91.88 197 VAL A O 1
ATOM 1565 N N . GLN A 1 198 ? 0.383 -3.813 8.155 1.00 92.31 198 GLN A N 1
ATOM 1566 C CA . GLN A 1 198 ? 0.210 -3.365 9.530 1.00 92.31 198 GLN A CA 1
ATOM 1567 C C . GLN A 1 198 ? 1.541 -3.335 10.292 1.00 92.31 198 GLN A C 1
ATOM 1569 O O . GLN A 1 198 ? 1.924 -2.303 10.838 1.00 92.31 198 GLN A O 1
ATOM 1574 N N . GLU A 1 199 ? 2.277 -4.447 10.295 1.00 88.06 199 GLU A N 1
ATOM 1575 C CA . GLU A 1 199 ? 3.556 -4.562 11.001 1.00 88.06 199 GLU A CA 1
ATOM 1576 C C . GLU A 1 199 ? 4.609 -3.599 10.443 1.00 88.06 199 GLU A C 1
ATOM 1578 O O . GLU A 1 199 ? 5.325 -2.971 11.220 1.00 88.06 199 GLU A O 1
ATOM 1583 N N . SER A 1 200 ? 4.669 -3.419 9.118 1.00 86.62 200 SER A N 1
ATOM 1584 C CA . SER A 1 200 ? 5.604 -2.470 8.496 1.00 86.62 200 SER A CA 1
ATOM 1585 C C . SER A 1 200 ? 5.276 -1.023 8.867 1.00 86.62 200 SER A C 1
ATOM 1587 O O . SER A 1 200 ? 6.185 -0.263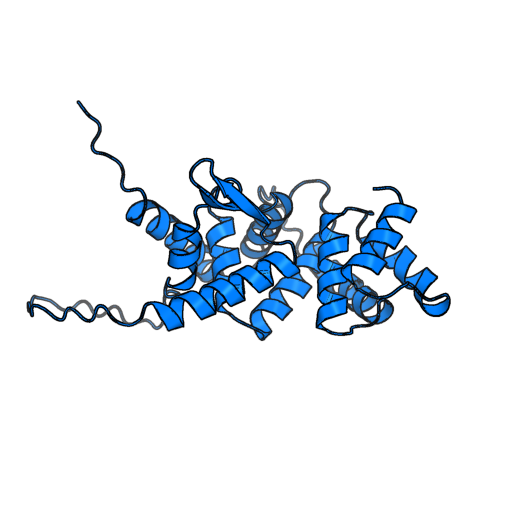 9.190 1.00 86.62 200 SER A O 1
ATOM 1589 N N . THR A 1 201 ? 3.994 -0.647 8.883 1.00 89.56 201 THR A N 1
ATOM 1590 C CA . THR A 1 201 ? 3.545 0.684 9.321 1.00 89.56 201 THR A CA 1
ATOM 1591 C C . THR A 1 201 ? 3.901 0.928 10.789 1.00 89.56 201 THR A C 1
ATOM 1593 O O . THR A 1 201 ? 4.496 1.952 11.125 1.00 89.56 201 THR A O 1
ATOM 1596 N N . LEU A 1 202 ? 3.618 -0.042 11.665 1.00 87.81 202 LEU A N 1
ATOM 1597 C CA . LEU A 1 202 ? 3.957 0.047 13.088 1.00 87.81 202 LEU A CA 1
ATOM 1598 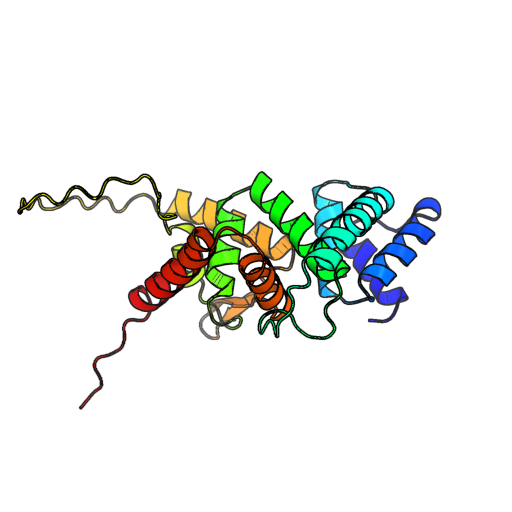C C . LEU A 1 202 ? 5.471 0.094 13.331 1.00 87.81 202 LEU A C 1
ATOM 1600 O O . LEU A 1 202 ? 5.923 0.814 14.221 1.00 87.81 202 LEU A O 1
ATOM 1604 N N . TYR A 1 203 ? 6.260 -0.638 12.542 1.00 84.75 203 TYR A N 1
ATOM 1605 C CA . TYR A 1 203 ? 7.720 -0.586 12.603 1.00 84.75 203 TYR A CA 1
ATOM 1606 C C . TYR A 1 203 ? 8.265 0.775 12.154 1.00 84.7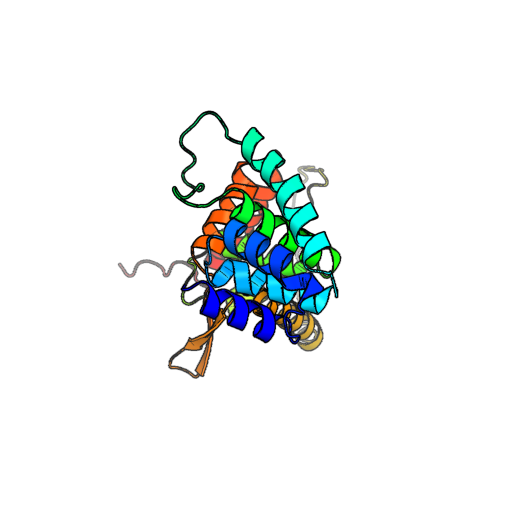5 203 TYR A C 1
ATOM 1608 O O . TYR A 1 203 ? 9.132 1.345 12.813 1.00 84.75 203 TYR A O 1
ATOM 1616 N N . SER A 1 204 ? 7.731 1.352 11.076 1.00 82.62 204 SER A N 1
ATOM 1617 C CA . SER A 1 204 ? 8.097 2.713 10.668 1.00 82.62 204 SER A CA 1
ATOM 1618 C C . SER A 1 204 ? 7.838 3.715 11.795 1.00 82.62 204 SER A C 1
ATOM 1620 O O . SER A 1 204 ? 8.722 4.503 12.122 1.00 82.62 204 SER A O 1
ATOM 1622 N N . HIS A 1 205 ? 6.693 3.612 12.477 1.00 84.00 205 HIS A N 1
ATOM 1623 C CA . HIS A 1 205 ? 6.374 4.445 13.639 1.00 84.00 205 HIS A CA 1
ATOM 1624 C C . HIS A 1 205 ? 7.255 4.181 14.875 1.00 84.00 205 HIS A C 1
ATOM 1626 O O . HIS A 1 205 ? 7.464 5.098 15.671 1.00 84.00 205 HIS A O 1
ATOM 1632 N N . SER A 1 206 ? 7.748 2.950 15.081 1.00 77.94 206 SER A N 1
ATOM 1633 C CA . SER A 1 206 ? 8.634 2.615 16.212 1.00 77.94 206 SER A CA 1
ATOM 1634 C C . SER A 1 206 ? 10.048 3.172 16.022 1.00 77.94 206 SER A C 1
ATOM 1636 O O . SER A 1 206 ? 10.745 3.478 16.996 1.00 77.94 206 SER A O 1
ATOM 1638 N N . VAL A 1 207 ? 10.468 3.292 14.764 1.00 74.62 207 VAL A N 1
ATOM 1639 C CA . VAL A 1 207 ? 11.780 3.789 14.347 1.00 74.62 207 VAL A CA 1
ATOM 1640 C C . VAL A 1 207 ? 11.780 5.311 14.168 1.00 74.62 207 VAL A C 1
ATOM 1642 O O . VAL A 1 207 ? 12.821 5.955 14.342 1.00 74.62 207 VAL A O 1
ATOM 1645 N N . GLU A 1 208 ? 10.630 5.905 13.849 1.00 70.62 208 GLU A N 1
ATOM 1646 C CA . GLU A 1 208 ? 10.477 7.349 13.721 1.00 70.62 208 GLU A CA 1
ATOM 1647 C C . GLU A 1 208 ? 10.703 8.048 15.074 1.00 70.62 208 GLU A C 1
ATOM 1649 O O . GLU A 1 208 ? 10.192 7.650 16.120 1.00 70.62 208 GLU A O 1
ATOM 1654 N N . LYS A 1 209 ? 11.490 9.132 15.077 1.00 62.97 209 LYS A N 1
ATOM 1655 C CA . LYS A 1 209 ? 11.836 9.861 16.313 1.00 62.97 209 LYS A CA 1
ATOM 1656 C C . LYS A 1 209 ? 10.655 10.637 16.914 1.00 62.97 209 LYS A C 1
ATOM 1658 O O . LYS A 1 209 ? 10.781 11.166 18.016 1.00 62.97 209 LYS A O 1
ATOM 1663 N N . ASN A 1 210 ? 9.529 10.726 16.205 1.00 71.00 210 ASN A N 1
ATOM 1664 C CA . ASN A 1 210 ? 8.358 11.492 16.612 1.00 71.00 210 ASN A CA 1
ATOM 1665 C C . ASN A 1 210 ? 7.352 10.618 17.381 1.00 71.00 210 ASN A C 1
ATOM 1667 O O . ASN A 1 210 ? 6.281 10.269 16.885 1.00 71.00 210 ASN A O 1
ATOM 1671 N N . VAL A 1 211 ? 7.714 10.277 18.621 1.00 70.75 211 VAL A N 1
ATOM 1672 C CA . VAL A 1 211 ? 6.895 9.449 19.528 1.00 70.75 211 VAL A CA 1
ATOM 1673 C C . VAL A 1 211 ? 5.502 10.052 19.759 1.00 70.75 211 VAL A C 1
ATOM 1675 O O . VAL A 1 211 ? 4.530 9.321 19.940 1.00 70.75 211 VAL A O 1
ATOM 1678 N N . GLU A 1 212 ? 5.383 11.380 19.721 1.00 72.88 212 GLU A N 1
ATOM 1679 C CA . GLU A 1 212 ? 4.121 12.096 19.923 1.00 72.88 212 GLU A CA 1
ATOM 1680 C C . GLU A 1 212 ? 3.129 11.839 18.786 1.00 72.88 212 GLU A C 1
ATOM 1682 O O . GLU A 1 212 ? 1.955 11.559 19.041 1.00 72.88 212 GLU A O 1
ATOM 1687 N N . LYS A 1 213 ? 3.609 11.852 17.537 1.00 73.44 213 LYS A N 1
ATOM 1688 C CA . LYS A 1 213 ? 2.792 11.538 16.362 1.00 73.44 213 LYS A CA 1
ATOM 1689 C C . LYS A 1 213 ? 2.337 10.077 16.371 1.00 73.44 213 LYS A C 1
ATOM 1691 O O . LYS A 1 213 ? 1.157 9.806 16.165 1.00 73.44 213 LYS A O 1
ATOM 1696 N N . THR A 1 214 ? 3.233 9.154 16.718 1.00 76.88 214 THR A N 1
ATOM 1697 C CA . THR A 1 214 ? 2.910 7.729 16.904 1.00 76.88 214 THR A CA 1
ATOM 1698 C C . THR A 1 214 ? 1.833 7.523 17.977 1.00 76.88 214 THR A C 1
ATOM 1700 O O . THR A 1 214 ? 0.863 6.795 17.768 1.00 76.88 214 THR A O 1
ATOM 1703 N N . ALA A 1 215 ? 1.952 8.207 19.120 1.00 83.69 215 ALA A N 1
ATOM 1704 C CA . ALA A 1 215 ? 0.957 8.145 20.189 1.00 83.69 215 ALA A CA 1
ATOM 1705 C C . ALA A 1 215 ? -0.396 8.762 19.788 1.00 83.69 215 ALA A C 1
ATOM 1707 O O . ALA A 1 215 ? -1.426 8.370 20.337 1.00 83.69 215 ALA A O 1
ATOM 1708 N N . CYS A 1 216 ? -0.409 9.712 18.848 1.00 88.06 216 CYS A N 1
ATOM 1709 C CA . CYS A 1 216 ? -1.628 10.331 18.335 1.00 88.06 216 CYS A CA 1
ATOM 1710 C C . CYS A 1 216 ? -2.512 9.309 17.606 1.00 88.06 216 CYS A C 1
ATOM 1712 O O . CYS A 1 216 ? -3.664 9.128 17.994 1.00 88.06 216 CYS A O 1
ATOM 1714 N N . TYR A 1 217 ? -1.963 8.564 16.639 1.00 91.31 217 TYR A N 1
ATOM 1715 C CA . TYR A 1 217 ? -2.738 7.581 15.866 1.00 91.31 217 TYR A CA 1
ATOM 1716 C C . TYR A 1 217 ? -3.293 6.449 16.730 1.00 91.31 217 TYR A C 1
ATOM 1718 O O . TYR A 1 217 ? -4.455 6.077 16.582 1.00 91.31 217 TYR A O 1
ATOM 1726 N N . PHE A 1 218 ? -2.511 5.967 17.700 1.00 90.88 218 PHE A N 1
ATOM 1727 C CA . PHE A 1 218 ? -2.999 4.989 18.673 1.00 90.88 218 PHE A CA 1
ATOM 1728 C C . PHE A 1 218 ? -4.179 5.531 19.497 1.00 90.88 218 PHE A C 1
ATOM 1730 O O . PHE A 1 218 ? -5.192 4.853 19.660 1.00 90.88 218 PHE A O 1
ATOM 1737 N N . LYS A 1 219 ? -4.086 6.774 19.993 1.00 91.69 219 LYS A N 1
ATOM 1738 C CA . LYS A 1 219 ? -5.185 7.417 20.733 1.00 91.69 219 LYS A CA 1
ATOM 1739 C C . LYS A 1 219 ? -6.429 7.603 19.866 1.00 91.69 219 LYS A C 1
ATOM 1741 O O . LYS A 1 219 ? -7.534 7.444 20.377 1.00 91.69 219 LYS A O 1
ATOM 1746 N N . MET A 1 220 ? -6.264 7.943 18.589 1.00 93.38 220 MET A N 1
ATOM 1747 C CA . MET A 1 220 ? -7.375 8.071 17.642 1.00 93.38 220 MET A CA 1
ATOM 1748 C C . MET A 1 220 ? -8.062 6.721 17.421 1.00 93.38 220 MET A C 1
ATOM 1750 O O . MET A 1 220 ? -9.277 6.645 17.570 1.00 93.38 220 MET A O 1
ATOM 1754 N N . ALA A 1 221 ? -7.296 5.651 17.185 1.00 94.50 221 ALA A N 1
ATOM 1755 C CA . ALA A 1 221 ? -7.837 4.299 17.048 1.00 94.50 221 ALA A CA 1
ATOM 1756 C C . ALA A 1 221 ? -8.643 3.870 18.287 1.00 94.50 221 ALA A C 1
ATOM 1758 O O . ALA A 1 221 ? -9.777 3.416 18.158 1.00 94.50 221 ALA A O 1
ATOM 1759 N N . LEU A 1 222 ? -8.106 4.089 19.496 1.00 93.06 222 LEU A N 1
ATOM 1760 C CA . LEU A 1 222 ? -8.825 3.792 20.742 1.00 93.06 222 LEU A CA 1
ATOM 1761 C C . LEU A 1 222 ? -10.118 4.599 20.892 1.00 93.06 222 LEU A C 1
ATOM 1763 O O . LEU A 1 222 ? -11.128 4.057 21.334 1.00 93.06 222 LEU A O 1
ATOM 1767 N N . ARG A 1 223 ? -10.093 5.892 20.544 1.00 93.50 223 ARG A N 1
ATOM 1768 C CA . ARG A 1 223 ? -11.290 6.742 20.590 1.00 93.50 223 ARG A CA 1
ATOM 1769 C C . ARG A 1 223 ? -12.364 6.220 19.647 1.00 93.50 223 ARG A C 1
ATOM 1771 O O . ARG A 1 223 ? -13.480 6.041 20.111 1.00 93.50 223 ARG A O 1
ATOM 1778 N N . ILE A 1 224 ? -12.003 5.921 18.396 1.00 94.56 224 ILE A N 1
ATOM 1779 C CA . ILE A 1 224 ? -12.916 5.389 17.374 1.00 94.56 224 ILE A CA 1
ATOM 1780 C C . ILE A 1 224 ? -13.569 4.090 17.856 1.00 94.56 224 ILE A C 1
ATOM 1782 O O . ILE A 1 224 ? -14.793 3.969 17.821 1.00 94.56 224 ILE A O 1
ATOM 1786 N N . LEU A 1 225 ? -12.769 3.146 18.363 1.00 93.00 225 LEU A N 1
ATOM 1787 C CA . LEU A 1 225 ? -13.284 1.878 18.881 1.00 93.00 225 LEU A CA 1
ATOM 1788 C C . LEU A 1 225 ? -14.246 2.090 20.055 1.00 93.00 225 LEU A C 1
ATOM 1790 O O . LEU A 1 225 ? -15.317 1.497 20.069 1.00 93.00 225 LEU A O 1
ATOM 1794 N N . ASN A 1 226 ? -13.910 2.970 21.000 1.00 91.12 226 ASN A N 1
ATOM 1795 C CA . ASN A 1 226 ? -14.757 3.233 22.165 1.00 91.12 226 ASN A CA 1
ATOM 1796 C C . ASN A 1 226 ? -16.052 3.991 21.817 1.00 91.12 226 ASN A C 1
ATOM 1798 O O . ASN A 1 226 ? -17.049 3.845 22.518 1.00 91.12 226 ASN A O 1
ATOM 1802 N N . THR A 1 227 ? -16.048 4.811 20.761 1.00 91.56 227 THR A N 1
ATOM 1803 C CA . THR A 1 227 ? -17.251 5.513 20.287 1.00 91.56 227 THR A CA 1
ATOM 1804 C C . THR A 1 227 ? -18.182 4.617 19.481 1.00 91.56 227 THR A C 1
ATOM 1806 O O . THR A 1 227 ? -19.391 4.709 19.659 1.00 91.56 227 THR A O 1
ATOM 1809 N N . LEU A 1 228 ? -17.641 3.761 18.608 1.00 91.19 228 LEU A N 1
ATOM 1810 C CA . LEU A 1 228 ? -18.447 2.890 17.745 1.00 91.19 228 LEU A CA 1
ATOM 1811 C C . LEU A 1 228 ? -18.904 1.616 18.467 1.00 91.19 228 LEU A C 1
ATOM 1813 O O . LEU A 1 228 ? -19.996 1.119 18.213 1.00 91.19 228 LEU A O 1
ATOM 1817 N N . PHE A 1 229 ? -18.086 1.110 19.390 1.00 88.50 229 PHE A N 1
ATOM 1818 C CA . PHE A 1 229 ? -18.336 -0.121 20.137 1.00 88.50 229 PHE A CA 1
ATOM 1819 C C . PHE A 1 229 ? -18.135 0.125 21.640 1.00 88.50 229 PHE A C 1
ATOM 1821 O O . PHE A 1 229 ? -17.176 -0.385 22.228 1.00 88.50 229 PHE A O 1
ATOM 1828 N N . PRO A 1 230 ? -18.997 0.937 22.282 1.00 81.94 230 PRO A N 1
ATOM 1829 C CA . PRO A 1 230 ? -18.892 1.188 23.714 1.00 81.94 230 PRO A CA 1
ATOM 1830 C C . PRO A 1 230 ? -19.035 -0.128 24.483 1.00 81.94 230 PRO A C 1
ATOM 1832 O O . PRO A 1 230 ? -19.873 -0.963 24.136 1.00 81.94 230 PRO A O 1
ATOM 1835 N N . GLU A 1 231 ? -18.238 -0.318 25.541 1.00 76.31 231 GLU A N 1
ATOM 1836 C CA . GLU A 1 231 ? -18.380 -1.500 26.393 1.00 76.31 231 GLU A CA 1
ATOM 1837 C C . GLU A 1 231 ? -19.830 -1.592 26.891 1.00 76.31 231 GLU A C 1
ATOM 1839 O O . GLU A 1 231 ? -20.313 -0.729 27.632 1.00 76.31 231 GLU A O 1
ATOM 1844 N N . SER A 1 232 ? -20.544 -2.645 26.483 1.00 65.69 232 SER A N 1
ATOM 1845 C CA . SER A 1 232 ? -21.851 -2.953 27.050 1.00 65.69 232 SER A CA 1
ATOM 1846 C C . SER A 1 232 ? -21.676 -3.101 28.558 1.00 65.69 232 SER A C 1
ATOM 1848 O O . SER A 1 232 ? -20.798 -3.854 28.997 1.00 65.69 2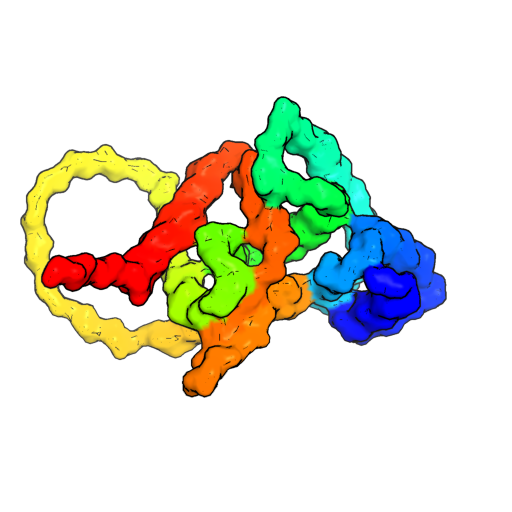32 SER A O 1
ATOM 1850 N N . LYS A 1 233 ? -22.499 -2.407 29.359 1.00 56.75 233 LYS A N 1
ATOM 1851 C CA . LYS A 1 233 ? -22.576 -2.657 30.806 1.00 56.75 233 LYS A CA 1
ATOM 1852 C C . LYS A 1 233 ? -22.657 -4.166 30.997 1.00 56.75 233 LYS A C 1
ATOM 1854 O O . LYS A 1 233 ? -23.575 -4.779 30.464 1.00 56.75 233 LYS A O 1
ATOM 1859 N N . ARG A 1 234 ? -21.679 -4.745 31.702 1.00 52.09 234 ARG A N 1
ATOM 1860 C CA . ARG A 1 234 ? -21.692 -6.166 32.059 1.00 52.09 234 ARG A CA 1
ATOM 1861 C C . ARG A 1 234 ? -23.063 -6.460 32.659 1.00 52.09 234 ARG A C 1
ATOM 1863 O O . ARG A 1 234 ? -23.407 -5.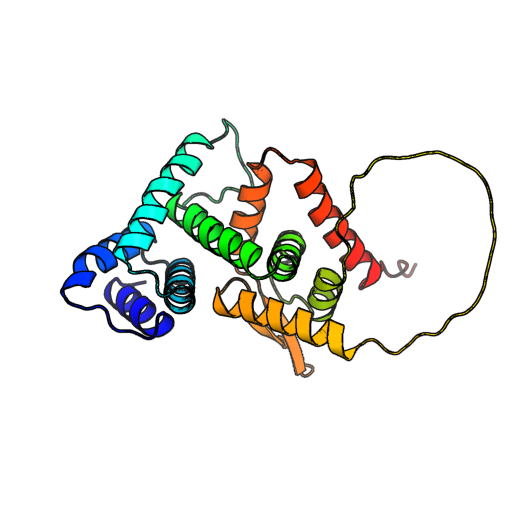871 33.683 1.00 52.09 234 ARG A O 1
ATOM 1870 N N . GLU A 1 235 ? -23.856 -7.274 31.970 1.00 52.25 235 GLU A N 1
ATOM 1871 C CA . GLU A 1 235 ? -25.090 -7.805 32.532 1.00 52.25 235 GLU A CA 1
ATOM 1872 C C . GLU A 1 235 ? -24.676 -8.607 33.771 1.00 52.25 235 GLU A C 1
ATOM 1874 O O . GLU A 1 235 ? -23.911 -9.569 33.670 1.00 52.25 235 GLU A O 1
ATOM 1879 N N . ASN A 1 236 ? -25.060 -8.090 34.941 1.00 45.81 236 ASN A N 1
ATOM 1880 C CA . ASN A 1 236 ? -24.843 -8.713 36.246 1.00 45.81 236 ASN A CA 1
ATOM 1881 C C . ASN A 1 236 ? -25.907 -9.775 36.505 1.00 45.81 236 ASN A C 1
ATOM 1883 O O . ASN A 1 236 ? -27.087 -9.484 36.204 1.00 45.81 236 ASN A O 1
#

Organism: NCBI:txid708192

Foldseek 3Di:
DDLVVLQVLLCVLLVHHQDPVRVVLSSLLCVLVVVDNQLSLLVSLVCNVVVDRSNRVSVQLVVQLVVVVVLPPPDDDPLDDPPDGSSNLSSLVVLLVVLCVVPVLLNQLLLLCLLPAQWFAFVLSLLLSSPDDQPPPPDDPDDDDDDDDDDDDPPPPDPVVSVVSSVVSVVSCVSSPQKDWDADPVGGITIGGDSNSSSSSVVVQVSDPCVVSSVRSNVSSVVSCCVVPPPDDPPD

Sequence (236 aa):
MLPKEAQALLATVRGRDISDEEFDDAVALLSELHHIPLPVSQVSAYMRRTALPIKKYLSRLRDGKKRWGLLKRTGFDRHRREGISNSILETWNISIEHLKEEDETTVKILYILAYIDNQNIPAEIIKAAAAAETCSISGNVRSGSREHACADDESAEDTDESDDVTEEAVTRLREFSFLHRTTAPDGEPMYNMHQLVQESTLYSHSVEKNVEKTACYFKMALRILNTLFPESKREN

Radius of gyration: 20.82 Å; Cα contacts (8 Å, |Δi|>4): 240; chains: 1; bounding box: 51×47×60 Å

Nearest PDB structures (foldseek):
  8byq-assembly1_3  TM=7.083E-01  e=6.352E-01  Homo sapiens
  8ebt-assembly1_D  TM=4.591E-01  e=1.676E+00  Homo sapiens
  8eby-assembly1_D  TM=4.558E-01  e=2.243E+00  Homo sapiens
  8ebw-assembly1_D  TM=4.770E-01  e=3.307E+00  Homo sapiens
  7o72-assembly1_2  TM=4.508E-01  e=4.875E+00  Saccharomyces cerevisiae S288C

Mean predicted aligned error: 9.04 Å

Secondary structure (DSSP, 8-state):
--HHHHHHHHHHHHTSPPPTTTHHHHHHHHHHTTT-HHHHHHHHHHHHHHT--HHHHHHHHHHHHHHHHHT--SS--TTS-TT--HHHHHHHHHHHHHHHHH-HHHHHHHHHHTTS-SSSEEHHHHHHHHHPPP------------------------HHHHHHHHHHHHHHHHHTTSEEEEE-TTS-EEEEE-HHHHHHHHHHHHHSS-HHHHHHHHHHHHHHHHHHS-------